Protein AF-0000000074706632 (afdb_homodimer)

Secondary structure (DSSP, 8-state):
----B-----------S------EEEEEEEE-TTTS-HHHHHHH-EEEEEETT-BHHHHHHHHHHHHHHHHHHHHHHH-SS---------S------EEEEEEEETTEEEEPPTT-BHHHHIIIIIITTSPEEEEEEEPP--/------B---------S------EEEEEEEE-TTTS-HHHHHHH-EEEEEETT-BHHHHHHHHHHHHHHHHHHHHHHHTTS---------S------EEEEEEEETTEEEEPPTT-BHHHHIIIIIHHHSPEEEEEEEPP--

Organism: Acropora cervicornis (NCBI:txid6130)

Nearest PDB structures (foldseek):
  3gs2-assembly1_A  TM=7.412E-01  e=1.596E-08  Homo sapiens
  3gs2-assembly1_A  TM=7.488E-01  e=9.657E-09  Homo sapiens
  4cye-assembly1_A  TM=5.120E-01  e=2.831E+00  Gallus gallus

Foldseek 3Di:
DQPADDELPPPDDDDPPPPPPQQKDKDWAFDDPVVDPPVRRVVPIHIYIYGQQAFQLSVQQVVLVVVVVVVVCVCCVVPPDCPPDPCPPPPDPPRDGDFDWDCQDVPDIDTDDRGHGNNVVCVRRPVVHDDDDDDDDDDDDD/DPPQDDELPPPDDCPPPPPPPQQKDKDWAFDDPVVDPPVRRVVPIDIHIYGQQAFQLSVQQVVLVVVVVVVVCVVCVVPPDPVDDDCPPPPPPPRDGDFDWDCQDVPDIDTDDRGHTNNVVCVRRPVVHDDDDDDDDDDDDD

Solvent-accessible surface area (backbone atoms only — not comparable to full-atom values): 16825 Å² total; per-residue (Å²): 130,86,70,69,44,76,66,55,76,75,73,76,89,75,81,81,67,88,73,63,79,75,57,65,38,44,32,38,41,28,52,35,68,91,82,41,54,72,67,58,31,66,71,59,46,42,39,38,37,32,49,25,77,39,31,44,43,56,51,34,52,50,51,36,52,52,52,52,52,53,53,49,48,56,48,42,70,71,40,72,72,78,66,75,63,88,65,89,73,76,70,66,76,77,72,65,52,53,42,47,28,36,59,72,45,94,96,37,73,41,78,56,64,46,80,45,32,42,47,56,50,41,56,69,40,51,55,69,71,48,60,47,68,37,28,34,41,76,51,76,81,127,132,84,76,82,64,61,64,56,77,75,74,76,89,74,84,80,65,89,71,64,76,74,58,66,38,44,32,38,40,29,52,35,68,91,81,41,54,72,68,58,30,65,72,59,44,42,68,38,44,35,49,28,78,42,31,44,44,56,53,34,51,51,51,35,52,54,54,54,51,53,54,48,48,58,50,42,70,72,41,72,72,77,71,67,82,88,73,86,76,77,72,66,76,78,72,66,51,52,41,46,29,35,59,72,44,93,95,37,74,42,78,56,64,48,82,45,32,43,47,57,50,40,56,70,40,51,54,70,72,49,61,48,68,36,29,34,41,78,48,74,81,127

Sequence (284 aa):
MYFWTDTLDSTGEATAETSEPLNEIELVFKPHPKDHDPETVAQQTRYIKTTANASVDHLAKYLAMRLALESQQEETGESNLALSRTNSSDQGVEVQQFTIYIASTPGQYTPLPGSMILDYVNEKYWKVNKPLEMYYALSKPSMYFWTDTLDSTGEATAETSEPLNEIELVFKPHPKDHDPETVAQQTRYIKTTANASVDHLAKYLAMRLALESQQEETGESNLALSRTNSSDQGVEVQQFTIYIASTPGQYTPLPGSMILDYVNEKYWKVNKPLEMYYALSKPS

InterPro domains:
  IPR032443 RAWUL domain [PF16207] (46-137)
  IPR043540 E3 ubiquitin-protein ligase RING1/RING2 [PTHR46076] (14-140)

pLDDT: mean 75.97, std 23.1, range [26.83, 98.06]

Structure (mmCIF, N/CA/C/O backbone):
data_AF-0000000074706632-model_v1
#
loop_
_entity.id
_entity.type
_entity.pdbx_description
1 polymer 'RING-type E3 ubiquitin transferase'
#
loop_
_atom_site.group_PDB
_atom_site.id
_atom_site.type_symbol
_atom_site.label_atom_id
_atom_site.label_alt_id
_atom_site.label_comp_id
_atom_site.label_asym_id
_atom_site.label_entity_id
_atom_site.label_seq_id
_atom_site.pdbx_PDB_ins_code
_atom_site.Cartn_x
_atom_site.Cartn_y
_atom_site.Cartn_z
_atom_site.occupancy
_atom_site.B_iso_or_equiv
_atom_site.auth_seq_id
_atom_site.auth_comp_id
_atom_site.auth_asym_id
_atom_site.auth_atom_id
_atom_site.pdbx_PDB_model_num
ATOM 1 N N . MET A 1 1 ? -11.75 2.908 16.297 1 33.16 1 MET A N 1
ATOM 2 C CA . MET A 1 1 ? -12.5 3.67 15.297 1 33.16 1 MET A CA 1
ATOM 3 C C . MET A 1 1 ? -11.664 4.828 14.766 1 33.16 1 MET A C 1
ATOM 5 O O . MET A 1 1 ? -11.211 5.68 15.531 1 33.16 1 MET A O 1
ATOM 9 N N . TYR A 1 2 ? -10.945 4.602 13.711 1 42.56 2 TYR A N 1
ATOM 10 C CA . TYR A 1 2 ? -10.086 5.656 13.18 1 42.56 2 TYR A CA 1
ATOM 11 C C . TYR A 1 2 ? -10.914 6.836 12.688 1 42.56 2 TYR A C 1
ATOM 13 O O . TYR A 1 2 ? -11.875 6.656 11.938 1 42.56 2 TYR A O 1
ATOM 21 N N . PHE A 1 3 ? -10.953 7.965 13.461 1 43.22 3 PHE A N 1
ATOM 22 C CA . PHE A 1 3 ? -11.672 9.172 13.07 1 43.22 3 PHE A CA 1
ATOM 23 C C . PHE A 1 3 ? -10.984 9.844 11.883 1 43.22 3 PHE A C 1
ATOM 25 O O . PHE A 1 3 ? -9.805 10.18 11.953 1 43.22 3 PHE A O 1
ATOM 32 N N . TRP A 1 4 ? -11.398 9.461 10.664 1 50.69 4 TRP A N 1
ATOM 33 C CA . TRP A 1 4 ? -10.992 10.18 9.469 1 50.69 4 TRP A CA 1
ATOM 34 C C . TRP A 1 4 ? -11.305 11.672 9.594 1 50.69 4 TRP A C 1
ATOM 36 O O . TRP A 1 4 ? -12.391 12.047 10.031 1 50.69 4 TRP A O 1
ATOM 46 N N . THR A 1 5 ? -10.352 12.477 9.812 1 52.88 5 THR A N 1
ATOM 47 C CA . THR A 1 5 ? -10.531 13.922 9.891 1 52.88 5 THR A CA 1
ATOM 48 C C . THR A 1 5 ? -11.094 14.469 8.578 1 52.88 5 THR A C 1
ATOM 50 O O . THR A 1 5 ? -11.039 13.797 7.547 1 52.88 5 THR A O 1
ATOM 53 N N . ASP A 1 6 ? -11.586 15.852 8.672 1 46.81 6 ASP A N 1
ATOM 54 C CA . ASP A 1 6 ? -12.32 16.656 7.707 1 46.81 6 ASP A CA 1
ATOM 55 C C . ASP A 1 6 ? -11.594 16.703 6.367 1 46.81 6 ASP A C 1
ATOM 57 O O . ASP A 1 6 ? -10.367 16.547 6.309 1 46.81 6 ASP A O 1
ATOM 61 N N . THR A 1 7 ? -12.359 16.5 5.336 1 52.41 7 THR A N 1
ATOM 62 C CA . THR A 1 7 ? -12.07 16.594 3.91 1 52.41 7 THR A CA 1
ATOM 63 C C . THR A 1 7 ? -11.367 17.906 3.592 1 52.41 7 THR A C 1
ATOM 65 O O . THR A 1 7 ? -11.781 18.969 4.055 1 52.41 7 THR A O 1
ATOM 68 N N . LEU A 1 8 ? -10.141 17.891 3.359 1 52.34 8 LEU A N 1
ATOM 69 C CA . LEU A 1 8 ? -9.422 19.047 2.818 1 52.34 8 LEU A CA 1
ATOM 70 C C . LEU A 1 8 ? -10 19.469 1.472 1 52.34 8 LEU A C 1
ATOM 72 O O . LEU A 1 8 ? -10 18.672 0.521 1 52.34 8 LEU A O 1
ATOM 76 N N . ASP A 1 9 ? -11.094 20.359 1.492 1 44 9 ASP A N 1
ATOM 77 C CA . ASP A 1 9 ? -11.688 20.891 0.273 1 44 9 ASP A CA 1
ATOM 78 C C . ASP A 1 9 ? -10.648 21.625 -0.569 1 44 9 ASP A C 1
ATOM 80 O O . ASP A 1 9 ? -9.977 22.547 -0.081 1 44 9 ASP A O 1
ATOM 84 N N . SER A 1 10 ? -10.117 21.016 -1.553 1 45.31 10 SER A N 1
ATOM 85 C CA . SER A 1 10 ? -9.383 21.766 -2.566 1 45.31 10 SER A CA 1
ATOM 86 C C . SER A 1 10 ? -10.266 22.812 -3.234 1 45.31 10 SER A C 1
ATOM 88 O O . SER A 1 10 ? -11.188 22.469 -3.975 1 45.31 10 SER A O 1
ATOM 90 N N . THR A 1 11 ? -10.555 24.031 -2.789 1 36.34 11 THR A N 1
ATOM 91 C CA . THR A 1 11 ? -11.305 25.109 -3.424 1 36.34 11 THR A CA 1
ATOM 92 C C . THR A 1 11 ? -10.836 25.328 -4.859 1 36.34 11 THR A C 1
ATOM 94 O O . THR A 1 11 ? -11.133 26.359 -5.461 1 36.34 11 THR A O 1
ATOM 97 N N . GLY A 1 12 ? -9.984 24.891 -5.633 1 36.31 12 GLY A N 1
ATOM 98 C CA . GLY A 1 12 ? -9.922 25.609 -6.898 1 36.31 12 GLY A CA 1
ATOM 99 C C . GLY A 1 12 ? -11.25 25.672 -7.617 1 36.31 12 GLY A C 1
ATOM 100 O O . GLY A 1 12 ? -12.195 24.969 -7.25 1 36.31 12 GLY A O 1
ATOM 101 N N . GLU A 1 13 ? -11.422 26.656 -8.859 1 36.34 13 GLU A N 1
ATOM 102 C CA . GLU A 1 13 ? -12.453 27.016 -9.836 1 36.34 13 GLU A CA 1
ATOM 103 C C . GLU A 1 13 ? -13.258 25.781 -10.258 1 36.34 13 GLU A C 1
ATOM 105 O O . GLU A 1 13 ? -12.688 24.734 -10.531 1 36.34 13 GLU A O 1
ATOM 110 N N . ALA A 1 14 ? -14.742 25.938 -10.273 1 34.09 14 ALA A N 1
ATOM 111 C CA . ALA A 1 14 ? -15.992 25.203 -10.477 1 34.09 14 ALA A CA 1
ATOM 112 C C . ALA A 1 14 ? -16.062 24.641 -11.891 1 34.09 14 ALA A C 1
ATOM 114 O O . ALA A 1 14 ? -17.141 24.281 -12.367 1 34.09 14 ALA A O 1
ATOM 115 N N . THR A 1 15 ? -15.203 24.781 -12.867 1 32.66 15 THR A N 1
ATOM 116 C CA . THR A 1 15 ? -15.773 24.484 -14.18 1 32.66 15 THR A CA 1
ATOM 117 C C . THR A 1 15 ? -16.562 23.172 -14.141 1 32.66 15 THR A C 1
ATOM 119 O O . THR A 1 15 ? -16.188 22.234 -13.453 1 32.66 15 THR A O 1
ATOM 122 N N . ALA A 1 16 ? -17.906 23.078 -14.781 1 35.06 16 ALA A N 1
ATOM 123 C CA . ALA A 1 16 ? -19.062 22.188 -14.93 1 35.06 16 ALA A CA 1
ATOM 124 C C . ALA A 1 16 ? -18.625 20.734 -15.086 1 35.06 16 ALA A C 1
ATOM 126 O O . ALA A 1 16 ? -19.453 19.844 -15.219 1 35.06 16 ALA A O 1
ATOM 127 N N . GLU A 1 17 ? -17.609 20.469 -16.016 1 37.97 17 GLU A N 1
ATOM 128 C CA . GLU A 1 17 ? -17.688 19.266 -16.844 1 37.97 17 GLU A CA 1
ATOM 129 C C . GLU A 1 17 ? -17.953 18.016 -15.992 1 37.97 17 GLU A C 1
ATOM 131 O O . GLU A 1 17 ? -17.719 18.031 -14.781 1 37.97 17 GLU A O 1
ATOM 136 N N . THR A 1 18 ? -18.438 16.797 -16.547 1 38.72 18 THR A N 1
ATOM 137 C CA . THR A 1 18 ? -18.875 15.453 -16.156 1 38.72 18 THR A CA 1
ATOM 138 C C . THR A 1 18 ? -18.016 14.898 -15.039 1 38.72 18 THR A C 1
ATOM 140 O O . THR A 1 18 ? -16.812 14.656 -15.227 1 38.72 18 THR A O 1
ATOM 143 N N . SER A 1 19 ? -18.188 15.234 -13.789 1 39.5 19 SER A N 1
ATOM 144 C CA . SER A 1 19 ? -17.469 15.172 -12.523 1 39.5 19 SER A CA 1
ATOM 145 C C . SER A 1 19 ? -16.844 13.797 -12.312 1 39.5 19 SER A C 1
ATOM 147 O O . SER A 1 19 ? -17.547 12.82 -12.039 1 39.5 19 SER A O 1
ATOM 149 N N . GLU A 1 20 ? -16.047 13.289 -13.195 1 45.38 20 GLU A N 1
ATOM 150 C CA . GLU A 1 20 ? -15.336 12.039 -12.953 1 45.38 20 GLU A CA 1
ATOM 151 C C . GLU A 1 20 ? -15.102 11.82 -11.461 1 45.38 20 GLU A C 1
ATOM 153 O O . GLU A 1 20 ? -14.906 12.773 -10.711 1 45.38 20 GLU A O 1
ATOM 158 N N . PRO A 1 21 ? -15.711 10.852 -10.75 1 50.12 21 PRO A N 1
ATOM 159 C CA . PRO A 1 21 ? -15.523 10.625 -9.32 1 50.12 21 PRO A CA 1
ATOM 160 C C . PRO A 1 21 ? -14.219 11.203 -8.797 1 50.12 21 PRO A C 1
ATOM 162 O O . PRO A 1 21 ? -13.164 11.031 -9.414 1 50.12 21 PRO A O 1
ATOM 165 N N . LEU A 1 22 ? -14.125 12.406 -8.273 1 57 22 LEU A N 1
ATOM 166 C CA . LEU A 1 22 ? -13.023 13.086 -7.605 1 57 22 LEU A CA 1
ATOM 167 C C . LEU A 1 22 ? -12.062 12.086 -6.984 1 57 22 LEU A C 1
ATOM 169 O O . LEU A 1 22 ? -12.438 11.328 -6.082 1 57 22 LEU A O 1
ATOM 173 N N . ASN A 1 23 ? -11.016 11.57 -7.812 1 79.19 23 ASN A N 1
ATOM 174 C CA . ASN A 1 23 ? -10 10.617 -7.359 1 79.19 23 ASN A CA 1
ATOM 175 C C . ASN A 1 23 ? -9.562 10.914 -5.93 1 79.19 23 ASN A C 1
ATOM 177 O O . ASN A 1 23 ? -8.914 11.938 -5.672 1 79.19 23 ASN A O 1
ATOM 181 N N . GLU A 1 24 ? -10.32 10.531 -4.941 1 84.56 24 GLU A N 1
ATOM 182 C CA . GLU A 1 24 ? -9.992 10.703 -3.529 1 84.56 24 GLU A CA 1
ATOM 183 C C . GLU A 1 24 ? -8.773 9.875 -3.137 1 84.56 24 GLU A C 1
ATOM 185 O O . GLU A 1 24 ? -8.508 8.836 -3.738 1 84.56 24 GLU A O 1
ATOM 190 N N . ILE A 1 25 ? -8.023 10.516 -2.275 1 86.69 25 ILE A N 1
ATOM 191 C CA . ILE A 1 25 ? -6.859 9.836 -1.727 1 86.69 25 ILE A CA 1
ATOM 192 C C . ILE A 1 25 ? -6.887 9.914 -0.202 1 86.69 25 ILE A C 1
ATOM 194 O O . ILE A 1 25 ? -7.27 10.938 0.367 1 86.69 25 ILE A O 1
ATOM 198 N N . GLU A 1 26 ? -6.621 8.758 0.449 1 89.88 26 GLU A N 1
ATOM 199 C CA . GLU A 1 26 ? -6.469 8.719 1.899 1 89.88 26 GLU A CA 1
ATOM 200 C C . GLU A 1 26 ? -4.996 8.805 2.301 1 89.88 26 GLU A C 1
ATOM 202 O O . GLU A 1 26 ? -4.137 8.195 1.659 1 89.88 26 GLU A O 1
ATOM 207 N N . LEU A 1 27 ? -4.777 9.633 3.369 1 92.69 27 LEU A N 1
ATOM 208 C CA . LEU A 1 27 ? -3.412 9.852 3.828 1 92.69 27 LEU A CA 1
ATOM 209 C C . LEU A 1 27 ? -3.299 9.617 5.332 1 92.69 27 LEU A C 1
ATOM 211 O O . LEU A 1 27 ? -4.234 9.906 6.078 1 92.69 27 LEU A O 1
ATOM 215 N N . VAL A 1 28 ? -2.217 9.023 5.719 1 94.62 28 VAL A N 1
ATOM 216 C CA . VAL A 1 28 ? -1.756 9.07 7.102 1 94.62 28 VAL A CA 1
ATOM 217 C C . VAL A 1 28 ? -0.586 10.039 7.227 1 94.62 28 VAL A C 1
ATOM 219 O O . VAL A 1 28 ? 0.444 9.875 6.57 1 94.62 28 VAL A O 1
ATOM 222 N N . PHE A 1 29 ? -0.781 11.023 7.949 1 95.5 29 PHE A N 1
ATOM 223 C CA . PHE A 1 29 ? 0.153 12.141 8.078 1 95.5 29 PHE A CA 1
ATOM 224 C C . PHE A 1 29 ? 0.839 12.117 9.438 1 95.5 29 PHE A C 1
ATOM 226 O O . PHE A 1 29 ? 0.191 12.305 10.469 1 95.5 29 PHE A O 1
ATOM 233 N N . LYS A 1 30 ? 2.238 11.953 9.477 1 96.44 30 LYS A N 1
ATOM 234 C CA . LYS A 1 30 ? 2.967 11.727 10.719 1 96.44 30 LYS A CA 1
ATOM 235 C C . LYS A 1 30 ? 4.082 12.758 10.898 1 96.44 30 LYS A C 1
ATOM 237 O O . LYS A 1 30 ? 4.664 13.219 9.914 1 96.44 30 LYS A O 1
ATOM 242 N N . PRO A 1 31 ? 4.348 13.109 12.227 1 96.31 31 PRO A N 1
ATOM 243 C CA . PRO A 1 31 ? 5.59 13.859 12.445 1 96.31 31 PRO A CA 1
ATOM 244 C C . PRO A 1 31 ? 6.832 13.078 12 1 96.31 31 PRO A C 1
ATOM 246 O O . PRO A 1 31 ? 6.836 11.852 12.039 1 96.31 31 PRO A O 1
ATOM 249 N N . HIS A 1 32 ? 7.844 13.789 11.625 1 96.56 32 HIS A N 1
ATOM 250 C CA . HIS A 1 32 ? 9.086 13.141 11.195 1 96.56 32 HIS A CA 1
ATOM 251 C C . HIS A 1 32 ? 9.711 12.344 12.336 1 96.56 32 HIS A C 1
ATOM 253 O O . HIS A 1 32 ? 9.953 12.883 13.422 1 96.56 32 HIS A O 1
ATOM 259 N N . PRO A 1 33 ? 10.102 11.172 12.023 1 93.75 33 PRO A N 1
ATOM 260 C CA . PRO A 1 33 ? 10.547 10.281 13.094 1 93.75 33 PRO A CA 1
ATOM 261 C C . PRO A 1 33 ? 11.898 10.688 13.672 1 93.75 33 PRO A C 1
ATOM 263 O O . PRO A 1 33 ? 12.211 10.352 14.82 1 93.75 33 PRO A O 1
ATOM 266 N N . LYS A 1 34 ? 12.719 11.266 12.969 1 92.19 34 LYS A N 1
ATOM 267 C CA . LYS A 1 34 ? 14.023 11.68 13.477 1 92.19 34 LYS A CA 1
ATOM 268 C C . LYS A 1 34 ? 13.891 12.805 14.492 1 92.19 34 LYS A C 1
ATOM 270 O O . LYS A 1 34 ? 14.758 12.977 15.359 1 92.19 34 LYS A O 1
ATOM 275 N N . ASP A 1 35 ? 12.859 13.531 14.414 1 92.25 35 ASP A N 1
ATOM 276 C CA . ASP A 1 35 ? 12.727 14.742 15.219 1 92.25 35 ASP A CA 1
ATOM 277 C C . ASP A 1 35 ? 11.797 14.508 16.406 1 92.25 35 ASP A C 1
ATOM 279 O O . ASP A 1 35 ? 11.703 15.352 17.312 1 92.25 35 ASP A O 1
ATOM 283 N N . HIS A 1 36 ? 11.062 13.438 16.406 1 93.44 36 HIS A N 1
ATOM 284 C CA . HIS A 1 36 ? 10.055 13.219 17.438 1 93.44 36 HIS A CA 1
ATOM 285 C C . HIS A 1 36 ? 10.141 11.805 18 1 93.44 36 HIS A C 1
ATOM 287 O O . HIS A 1 36 ? 10.492 10.867 17.281 1 93.44 36 HIS A O 1
ATOM 293 N N . ASP A 1 37 ? 9.82 11.719 19.281 1 94 37 ASP A N 1
ATOM 294 C CA . ASP A 1 37 ? 9.773 10.398 19.891 1 94 37 ASP A CA 1
ATOM 295 C C . ASP A 1 37 ? 8.523 9.641 19.469 1 94 37 ASP A C 1
ATOM 297 O O . ASP A 1 37 ? 7.523 10.242 19.078 1 94 37 ASP A O 1
ATOM 301 N N . PRO A 1 38 ? 8.523 8.312 19.625 1 93.81 38 PRO A N 1
ATOM 302 C CA . PRO A 1 38 ? 7.414 7.484 19.156 1 93.81 38 PRO A CA 1
ATOM 303 C C . PRO A 1 38 ? 6.078 7.859 19.797 1 93.81 38 PRO A C 1
ATOM 305 O O . PRO A 1 38 ? 5.031 7.762 19.156 1 93.81 38 PRO A O 1
ATOM 308 N N . GLU A 1 39 ? 6.145 8.227 21.016 1 93.38 39 GLU A N 1
ATOM 309 C CA . GLU A 1 39 ? 4.918 8.602 21.703 1 93.38 39 GLU A CA 1
ATOM 310 C C . GLU A 1 39 ? 4.305 9.867 21.094 1 93.38 39 GLU A C 1
ATOM 312 O O . GLU A 1 39 ? 3.092 9.93 20.875 1 93.38 39 GLU A O 1
ATOM 317 N N . THR A 1 40 ? 5.105 10.82 20.906 1 91.12 40 THR A N 1
ATOM 318 C CA . THR A 1 40 ? 4.676 12.062 20.281 1 91.12 40 THR A CA 1
ATOM 319 C C . THR A 1 40 ? 4.145 11.797 18.875 1 91.12 40 THR A C 1
ATOM 321 O O . THR A 1 40 ? 3.119 12.352 18.469 1 91.12 40 THR A O 1
ATOM 324 N N . VAL A 1 41 ? 4.809 10.953 18.125 1 94.12 41 VAL A N 1
ATOM 325 C CA . VAL A 1 41 ? 4.391 10.609 16.766 1 94.12 41 VAL A CA 1
ATOM 326 C C . VAL A 1 41 ? 2.984 10.016 16.797 1 94.12 41 VAL A C 1
ATOM 328 O O . VAL A 1 41 ? 2.113 10.43 16.031 1 94.12 41 VAL A O 1
ATOM 331 N N . ALA A 1 42 ? 2.775 9.102 17.656 1 92.56 42 ALA A N 1
ATOM 332 C CA . ALA A 1 42 ? 1.486 8.43 17.766 1 92.56 42 ALA A CA 1
ATOM 333 C C . ALA A 1 42 ? 0.374 9.422 18.109 1 92.56 42 ALA A C 1
ATOM 335 O O . ALA A 1 42 ? -0.732 9.328 17.578 1 92.56 42 ALA A O 1
ATOM 336 N N . GLN A 1 43 ? 0.617 10.383 18.938 1 89.69 43 GLN A N 1
ATOM 337 C CA . GLN A 1 43 ? -0.378 11.336 19.422 1 89.69 43 GLN A CA 1
ATOM 338 C C . GLN A 1 43 ? -0.705 12.375 18.359 1 89.69 43 GLN A C 1
ATOM 340 O O . GLN A 1 43 ? -1.824 12.891 18.297 1 89.69 43 GLN A O 1
ATOM 345 N N . GLN A 1 44 ? 0.264 12.617 17.531 1 90.88 44 GLN A N 1
ATOM 346 C CA . GLN A 1 44 ? 0.087 13.742 16.609 1 90.88 44 GLN A CA 1
ATOM 347 C C . GLN A 1 44 ? -0.187 13.25 15.195 1 90.88 44 GLN A C 1
ATOM 349 O O . GLN A 1 44 ? -0.255 14.047 14.258 1 90.88 44 GLN A O 1
ATOM 354 N N . THR A 1 45 ? -0.278 11.945 15.047 1 94.81 45 THR A N 1
ATOM 355 C CA . THR A 1 45 ? -0.619 11.359 13.75 1 94.81 45 THR A CA 1
ATOM 356 C C . THR A 1 45 ? -2.025 11.773 13.328 1 94.81 45 THR A C 1
ATOM 358 O O . THR A 1 45 ? -2.953 11.766 14.133 1 94.81 45 THR A O 1
ATOM 361 N N . ARG A 1 46 ? -2.164 12.164 12.039 1 92.25 46 ARG A N 1
ATOM 362 C CA . ARG A 1 46 ? -3.457 12.594 11.523 1 92.25 46 ARG A CA 1
ATOM 363 C C . ARG A 1 46 ? -3.873 11.758 10.32 1 92.25 46 ARG A C 1
ATOM 365 O O . ARG A 1 46 ? -3.037 11.406 9.477 1 92.25 46 ARG A O 1
ATOM 372 N N . TYR A 1 47 ? -5.152 11.422 10.242 1 92.38 47 TYR A N 1
ATOM 373 C CA . TYR A 1 47 ? -5.758 10.742 9.102 1 92.38 47 TYR A CA 1
ATOM 374 C C . TYR A 1 47 ? -6.566 11.711 8.258 1 92.38 47 TYR A C 1
ATOM 376 O O . TYR A 1 47 ? -7.488 12.359 8.75 1 92.38 47 TYR A O 1
ATOM 384 N N . ILE A 1 48 ? -6.152 11.836 7.031 1 90.44 48 ILE A N 1
ATOM 385 C CA . ILE A 1 48 ? -6.727 12.875 6.18 1 90.44 48 ILE A CA 1
ATOM 386 C C . ILE A 1 48 ? -7.281 12.242 4.902 1 90.44 48 ILE A C 1
ATOM 388 O O . ILE A 1 48 ? -6.625 11.406 4.281 1 90.44 48 ILE A O 1
ATOM 392 N N . LYS A 1 49 ? -8.539 12.555 4.598 1 90.75 49 LYS A N 1
ATOM 393 C CA . LYS A 1 49 ? -9.094 12.297 3.273 1 90.75 49 LYS A CA 1
ATOM 394 C C . LYS A 1 49 ? -9.094 13.562 2.42 1 90.75 49 LYS A C 1
ATOM 396 O O . LYS A 1 49 ? -9.547 14.625 2.867 1 90.75 49 LYS A O 1
ATOM 401 N N . THR A 1 50 ? -8.492 13.492 1.205 1 91 50 THR A N 1
ATOM 402 C CA . THR A 1 50 ? -8.383 14.664 0.339 1 91 50 THR A CA 1
ATOM 403 C C . THR A 1 50 ? -8.422 14.25 -1.131 1 91 50 THR A C 1
ATOM 405 O O . THR A 1 50 ? -8.703 13.094 -1.451 1 91 50 THR A O 1
ATOM 408 N N . THR A 1 51 ? -8.266 15.281 -2.012 1 89.44 51 THR A N 1
ATOM 409 C CA . THR A 1 51 ? -8.297 15.008 -3.443 1 89.44 51 THR A CA 1
ATOM 410 C C . THR A 1 51 ? -6.895 14.688 -3.963 1 89.44 51 THR A C 1
ATOM 412 O O . THR A 1 51 ? -5.906 15.219 -3.455 1 89.44 51 THR A O 1
ATOM 415 N N . ALA A 1 52 ? -6.875 13.844 -4.988 1 89.44 52 ALA A N 1
ATOM 416 C CA . ALA A 1 52 ? -5.609 13.43 -5.586 1 89.44 52 ALA A CA 1
ATOM 417 C C . ALA A 1 52 ? -4.918 14.602 -6.277 1 89.44 52 ALA A C 1
ATOM 419 O O . ALA A 1 52 ? -3.701 14.586 -6.465 1 89.44 52 ALA A O 1
ATOM 420 N N . ASN A 1 53 ? -5.648 15.562 -6.633 1 92.56 53 ASN A N 1
ATOM 421 C CA . ASN A 1 53 ? -5.082 16.703 -7.355 1 92.56 53 ASN A CA 1
ATOM 422 C C . ASN A 1 53 ? -4.562 17.766 -6.398 1 92.56 53 ASN A C 1
ATOM 424 O O . ASN A 1 53 ? -4.016 18.781 -6.832 1 92.56 53 ASN A O 1
ATOM 428 N N . ALA A 1 54 ? -4.715 17.578 -5.102 1 94.56 54 ALA A N 1
ATOM 429 C CA . ALA A 1 54 ? -4.16 18.516 -4.129 1 94.56 54 ALA A CA 1
ATOM 430 C C . ALA A 1 54 ? -2.635 18.531 -4.191 1 94.56 54 ALA A C 1
ATOM 432 O O . ALA A 1 54 ? -2 17.484 -4.367 1 94.56 54 ALA A O 1
ATOM 433 N N . SER A 1 55 ? -2.02 19.703 -3.973 1 96.06 55 SER A N 1
ATOM 434 C CA . SER A 1 55 ? -0.566 19.828 -3.988 1 96.06 55 SER A CA 1
ATOM 435 C C . SER A 1 55 ? 0.021 19.625 -2.596 1 96.06 55 SER A C 1
ATOM 437 O O . SER A 1 55 ? -0.694 19.719 -1.595 1 96.06 55 SER A O 1
ATOM 439 N N . VAL A 1 56 ? 1.315 19.406 -2.516 1 97.44 56 VAL A N 1
ATOM 440 C CA . VAL A 1 56 ? 2.078 19.281 -1.277 1 97.44 56 VAL A CA 1
ATOM 441 C C . VAL A 1 56 ? 1.993 20.594 -0.488 1 97.44 56 VAL A C 1
ATOM 443 O O . VAL A 1 56 ? 1.823 20.578 0.733 1 97.44 56 VAL A O 1
ATOM 446 N N . ASP A 1 57 ? 2.049 21.688 -1.169 1 97.19 57 ASP A N 1
ATOM 447 C CA . ASP A 1 57 ? 1.903 22.984 -0.521 1 97.19 57 ASP A 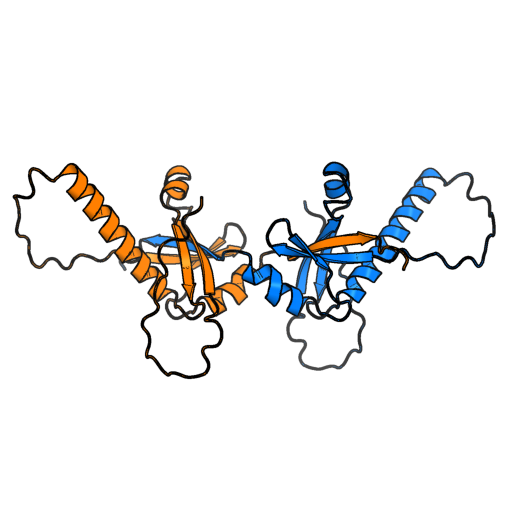CA 1
ATOM 448 C C . ASP A 1 57 ? 0.546 23.109 0.169 1 97.19 57 ASP A C 1
ATOM 450 O O . ASP A 1 57 ? 0.453 23.641 1.277 1 97.19 57 ASP A O 1
ATOM 454 N N . HIS A 1 58 ? -0.411 22.688 -0.552 1 96.06 58 HIS A N 1
ATOM 455 C CA . HIS A 1 58 ? -1.741 22.719 0.044 1 96.06 58 HIS A CA 1
ATOM 456 C C . HIS A 1 58 ? -1.789 21.906 1.334 1 96.06 58 HIS A C 1
ATOM 458 O O . HIS A 1 58 ? -2.381 22.344 2.326 1 96.06 58 HIS A O 1
ATOM 464 N N . LEU A 1 59 ? -1.207 20.797 1.395 1 96.19 59 LEU A N 1
ATOM 465 C CA . LEU A 1 59 ? -1.15 19.938 2.576 1 96.19 59 LEU A CA 1
ATOM 466 C C . LEU A 1 59 ? -0.393 20.625 3.707 1 96.19 59 LEU A C 1
ATOM 468 O O . LEU A 1 59 ? -0.814 20.578 4.863 1 96.19 59 LEU A O 1
ATOM 472 N N . ALA A 1 60 ? 0.67 21.203 3.404 1 95.44 60 ALA A N 1
ATOM 473 C CA . ALA A 1 60 ? 1.472 21.891 4.41 1 95.44 60 ALA A CA 1
ATOM 474 C C . ALA A 1 60 ? 0.684 23.031 5.047 1 95.44 60 ALA A C 1
ATOM 476 O O . ALA A 1 60 ? 0.712 23.203 6.27 1 95.44 60 ALA A O 1
ATOM 477 N N . LYS A 1 61 ? 0.069 23.766 4.223 1 94.06 61 LYS A N 1
ATOM 478 C CA . LYS A 1 61 ? -0.746 24.859 4.715 1 94.06 61 LYS A CA 1
ATOM 479 C C . LYS A 1 61 ? -1.871 24.359 5.613 1 94.06 61 LYS A C 1
ATOM 481 O O . LYS A 1 61 ? -2.137 24.938 6.672 1 94.06 61 LYS A O 1
ATOM 486 N N . TYR A 1 62 ? -2.57 23.391 5.145 1 93.44 62 TYR A N 1
ATOM 487 C CA . TYR A 1 62 ? -3.621 22.766 5.945 1 93.44 62 TYR A CA 1
ATOM 488 C C . TYR A 1 62 ? -3.094 22.359 7.316 1 93.44 62 TYR A C 1
ATOM 490 O O . TYR A 1 62 ? -3.732 22.625 8.336 1 93.44 62 TYR A O 1
ATOM 498 N N . LEU A 1 63 ? -1.966 21.703 7.309 1 92.69 63 LEU A N 1
ATOM 499 C CA . LEU A 1 63 ? -1.372 21.25 8.562 1 92.69 63 LEU A CA 1
ATOM 500 C C . LEU A 1 63 ? -1.093 22.422 9.484 1 92.69 63 LEU A C 1
ATOM 502 O O . LEU A 1 63 ? -1.395 22.359 10.68 1 92.69 63 LEU A O 1
ATOM 506 N N . ALA A 1 64 ? -0.556 23.453 8.984 1 91.5 64 ALA A N 1
ATOM 507 C CA . ALA A 1 64 ? -0.238 24.641 9.773 1 91.5 64 ALA A CA 1
ATOM 508 C C . ALA A 1 64 ? -1.492 25.219 10.422 1 91.5 64 ALA A C 1
ATOM 510 O O . ALA A 1 64 ? -1.481 25.562 11.602 1 91.5 64 ALA A O 1
ATOM 511 N N . MET A 1 65 ? -2.488 25.297 9.656 1 91.25 65 MET A N 1
ATOM 512 C CA . MET A 1 65 ? -3.746 25.859 10.141 1 91.25 65 MET A CA 1
ATOM 513 C C . MET A 1 65 ? -4.363 24.969 11.219 1 91.25 65 MET A C 1
ATOM 515 O O . MET A 1 65 ? -4.844 25.469 12.234 1 91.25 65 MET A O 1
ATOM 519 N N . ARG A 1 66 ? -4.43 23.656 10.977 1 87.75 66 ARG A N 1
ATOM 520 C CA . ARG A 1 66 ? -5.02 22.703 11.922 1 87.75 66 ARG A CA 1
ATOM 521 C C . ARG A 1 66 ? -4.285 22.734 13.258 1 87.75 66 ARG A C 1
ATOM 523 O O . ARG A 1 66 ? -4.91 22.75 14.312 1 87.75 66 ARG A O 1
ATOM 530 N N . LEU A 1 67 ? -3.016 22.766 13.195 1 86.81 67 LEU A N 1
ATOM 531 C CA . LEU A 1 67 ? -2.225 22.766 14.422 1 86.81 67 LEU A CA 1
ATOM 532 C C . LEU A 1 67 ? -2.377 24.078 15.172 1 86.81 67 LEU A C 1
ATOM 534 O O . LEU A 1 67 ? -2.404 24.094 16.406 1 86.81 67 LEU A O 1
ATOM 538 N N . ALA A 1 68 ? -2.434 25.125 14.438 1 86.94 68 ALA A N 1
ATOM 539 C CA . ALA A 1 68 ? -2.664 26.422 15.055 1 86.94 68 ALA A CA 1
ATOM 540 C C . ALA A 1 68 ? -4.008 26.469 15.773 1 86.94 68 ALA A C 1
ATOM 542 O O . ALA A 1 68 ? -4.109 26.969 16.891 1 86.94 68 ALA A O 1
ATOM 543 N N . LEU A 1 69 ? -5.066 25.969 15.203 1 85.94 69 LEU A N 1
ATOM 544 C CA . LEU A 1 69 ? -6.402 25.938 15.781 1 85.94 69 LEU A CA 1
ATOM 545 C C . LEU A 1 69 ? -6.441 25.047 17.016 1 85.94 69 LEU A C 1
ATOM 547 O O . LEU A 1 69 ? -7.062 25.391 18.016 1 85.94 69 LEU A O 1
ATOM 551 N N . GLU A 1 70 ? -5.828 23.938 16.906 1 84 70 GLU A N 1
ATOM 552 C CA . GLU A 1 70 ? -5.789 23 18.031 1 84 70 GLU A CA 1
ATOM 553 C C . GLU A 1 70 ? -5.074 23.609 19.234 1 84 70 GLU A C 1
ATOM 555 O O . GLU A 1 70 ? -5.445 23.359 20.375 1 84 70 GLU A O 1
ATOM 560 N N . SER A 1 71 ? -4.051 24.328 18.969 1 82.06 71 SER A N 1
ATOM 561 C CA . SER A 1 71 ? -3.307 24.984 20.031 1 82.06 71 SER A CA 1
ATOM 562 C C . SER A 1 71 ? -4.141 26.078 20.688 1 82.06 71 SER A C 1
ATOM 564 O O . SER A 1 71 ? -3.994 26.328 21.891 1 82.06 71 SER A O 1
ATOM 566 N N . GLN A 1 72 ? -4.906 26.734 20 1 80.69 72 GLN A N 1
ATOM 567 C CA . GLN A 1 72 ? -5.785 27.781 20.531 1 80.69 72 GLN A CA 1
ATOM 568 C C . GLN A 1 72 ? -6.891 27.172 21.391 1 80.69 72 GLN A C 1
ATOM 570 O O . GLN A 1 72 ? -7.254 27.719 22.422 1 80.69 72 GLN A O 1
ATOM 575 N N . GLN A 1 73 ? -7.418 26.109 20.969 1 79.5 73 GLN A N 1
ATOM 576 C CA . GLN A 1 73 ? -8.484 25.438 21.719 1 79.5 73 GLN A CA 1
ATOM 577 C C . GLN A 1 73 ? -7.977 24.891 23.047 1 79.5 73 GLN A C 1
ATOM 579 O O . GLN A 1 73 ? -8.688 24.906 24.047 1 79.5 73 GLN A O 1
ATOM 584 N N . GLU A 1 74 ? -6.848 24.422 22.984 1 71.19 74 GLU A N 1
ATOM 585 C CA . GLU A 1 74 ? -6.242 23.953 24.219 1 71.19 74 GLU A CA 1
ATOM 586 C C . GLU A 1 74 ? -6.016 25.094 25.203 1 71.19 74 GLU A C 1
ATOM 588 O O . GLU A 1 74 ? -6.172 24.938 26.406 1 71.19 74 GLU A O 1
ATOM 593 N N . GLU A 1 75 ? -5.656 26.188 24.688 1 64.12 75 GLU A N 1
ATOM 594 C CA . GLU A 1 75 ? -5.434 27.359 25.516 1 64.12 75 GLU A CA 1
ATOM 595 C C . GLU A 1 75 ? -6.754 27.922 26.031 1 64.12 75 GLU A C 1
ATOM 597 O O . GLU A 1 75 ? -6.832 28.391 27.172 1 64.12 75 GLU A O 1
ATOM 602 N N . THR A 1 76 ? -7.699 27.938 25.141 1 59.88 76 THR A N 1
ATOM 603 C CA . THR A 1 76 ? -8.984 28.484 25.562 1 59.88 76 THR A CA 1
ATOM 604 C C . THR A 1 76 ? -9.711 27.5 26.469 1 59.88 76 THR A C 1
ATOM 606 O O . THR A 1 76 ? -10.422 27.906 27.391 1 59.88 76 THR A O 1
ATOM 609 N N . GLY A 1 77 ? -9.68 26.188 26.125 1 53.5 77 GLY A N 1
ATOM 610 C CA . GLY A 1 77 ? -10.352 25.297 27.062 1 53.5 77 GLY A CA 1
ATOM 611 C C . GLY A 1 77 ? -9.867 25.453 28.484 1 53.5 77 GLY A C 1
ATOM 612 O O . GLY A 1 77 ? -10.625 25.234 29.438 1 53.5 77 GLY A O 1
ATOM 613 N N . GLU A 1 78 ? -8.578 25.484 28.797 1 49.31 78 GLU A N 1
ATOM 614 C CA . GLU A 1 78 ? -8.164 25.781 30.156 1 49.31 78 GLU A CA 1
ATOM 615 C C . GLU A 1 78 ? -8.438 27.25 30.516 1 49.31 78 GLU A C 1
ATOM 617 O O . GLU A 1 78 ? -8.734 27.562 31.672 1 49.31 78 GLU A O 1
ATOM 622 N N . SER A 1 79 ? -7.988 28.141 29.656 1 45.56 79 SER A N 1
ATOM 623 C CA . SER A 1 79 ? -8.039 29.547 30.016 1 45.56 79 SER A CA 1
ATOM 624 C C . SER A 1 79 ? -9.43 30.125 29.766 1 45.56 79 SER A C 1
ATOM 626 O O . SER A 1 79 ? -9.672 30.766 28.734 1 45.56 79 SER A O 1
ATOM 628 N N . ASN A 1 80 ? -10.57 29.578 29.922 1 43.81 80 ASN A N 1
ATOM 629 C CA . ASN A 1 80 ? -11.711 30.484 30.109 1 43.81 80 ASN A CA 1
ATOM 630 C C . ASN A 1 80 ? -11.375 31.625 31.047 1 43.81 80 ASN A C 1
ATOM 632 O O . ASN A 1 80 ? -12.203 32.531 31.266 1 43.81 80 ASN A O 1
ATOM 636 N N . LEU A 1 81 ? -10.531 31.438 32.094 1 40.25 81 LEU A N 1
ATOM 637 C CA . LEU A 1 81 ? -10.383 32.562 33 1 40.25 81 LEU A CA 1
ATOM 638 C C . LEU A 1 81 ? -9.641 33.719 32.344 1 40.25 81 LEU A C 1
ATOM 640 O O . LEU A 1 81 ? -10.07 34.875 32.406 1 40.25 81 LEU A O 1
ATOM 644 N N . ALA A 1 82 ? -8.219 33.875 32.375 1 38.25 82 ALA A N 1
ATOM 645 C CA . ALA A 1 82 ? -7.453 35.125 32.219 1 38.25 82 ALA A CA 1
ATOM 646 C C . ALA A 1 82 ? -7.332 35.5 30.75 1 38.25 82 ALA A C 1
ATOM 648 O O . ALA A 1 82 ? -6.398 35.094 30.062 1 38.25 82 ALA A O 1
ATOM 649 N N . LEU A 1 83 ? -8.25 35.281 29.844 1 37.84 83 LEU A N 1
ATOM 650 C CA . LEU A 1 83 ? -8.102 35.875 28.516 1 37.84 83 LEU A CA 1
ATOM 651 C C . LEU A 1 83 ? -7.691 37.312 28.578 1 37.84 83 LEU A C 1
ATOM 653 O O . LEU A 1 83 ? -7.938 38.094 27.656 1 37.84 83 LEU A O 1
ATOM 657 N N . SER A 1 84 ? -7.188 37.938 29.734 1 34.94 84 SER A N 1
ATOM 658 C CA . SER A 1 84 ? -6.762 39.312 29.5 1 34.94 84 SER A CA 1
ATOM 659 C C . SER A 1 84 ? -5.969 39.438 28.203 1 34.94 84 SER A C 1
ATOM 661 O O . SER A 1 84 ? -5.273 38.5 27.812 1 34.94 84 SER A O 1
ATOM 663 N N . ARG A 1 85 ? -6.203 40.594 27.422 1 36.47 85 ARG A N 1
ATOM 664 C CA . ARG A 1 85 ? -5.934 41.344 26.203 1 36.47 85 ARG A CA 1
ATOM 665 C C . ARG A 1 85 ? -4.438 41.531 26 1 36.47 85 ARG A C 1
ATOM 667 O O . ARG A 1 85 ? -4.016 42.438 25.281 1 36.47 85 ARG A O 1
ATOM 674 N N . THR A 1 86 ? -3.516 40.969 26.516 1 34.47 86 THR A N 1
ATOM 675 C CA . THR A 1 86 ? -2.377 41.656 25.922 1 34.47 86 THR A CA 1
ATOM 676 C C . THR A 1 86 ? -2.506 41.688 24.406 1 34.47 86 THR A C 1
ATOM 678 O O . THR A 1 86 ? -2.783 40.688 23.781 1 34.47 86 THR A O 1
ATOM 681 N N . ASN A 1 87 ? -2.967 42.875 23.672 1 34.53 87 ASN A N 1
ATOM 682 C CA . ASN A 1 87 ? -3.076 43.531 22.375 1 34.53 87 ASN A CA 1
ATOM 683 C C . ASN A 1 87 ? -1.919 43.188 21.453 1 34.53 87 ASN A C 1
ATOM 685 O O . ASN A 1 87 ? -1.614 43.906 20.516 1 34.53 87 ASN A O 1
ATOM 689 N N . SER A 1 88 ? -0.776 42.656 21.953 1 37.41 88 SER A N 1
ATOM 690 C CA . SER A 1 88 ? 0.229 42.75 20.906 1 37.41 88 SER A CA 1
ATOM 691 C C . SER A 1 88 ? -0.334 42.312 19.562 1 37.41 88 SER A C 1
ATOM 693 O O . SER A 1 88 ? -0.588 41.125 19.344 1 37.41 88 SER A O 1
ATOM 695 N N . SER A 1 89 ? -1.17 43.094 18.906 1 38.06 89 SER A N 1
ATOM 696 C CA . SER A 1 89 ? -1.846 43.25 17.609 1 38.06 89 SER A CA 1
ATOM 697 C C . SER A 1 89 ? -1.149 42.438 16.531 1 38.06 89 SER A C 1
ATOM 699 O O . SER A 1 89 ? -1.802 41.719 15.766 1 38.06 89 SER A O 1
ATOM 701 N N . ASP A 1 90 ? -0.178 43.156 15.773 1 38.81 90 ASP A N 1
ATOM 702 C CA . ASP A 1 90 ? 0.452 43.125 14.453 1 38.81 90 ASP A CA 1
ATOM 703 C C . ASP A 1 90 ? 1.325 41.875 14.273 1 38.81 90 ASP A C 1
ATOM 705 O O . ASP A 1 90 ? 2.139 41.812 13.352 1 38.81 90 ASP A O 1
ATOM 709 N N . GLN A 1 91 ? 1.915 41.438 15.336 1 40.62 91 GLN A N 1
ATOM 710 C CA . GLN A 1 91 ? 2.924 40.438 14.977 1 40.62 91 GLN A CA 1
ATOM 711 C C . GLN A 1 91 ? 2.305 39.281 14.188 1 40.62 91 GLN A C 1
ATOM 713 O O . GLN A 1 91 ? 1.253 38.75 14.57 1 40.62 91 GLN A O 1
ATOM 718 N N . GLY A 1 92 ? 2.357 39.344 12.961 1 42.44 92 GLY A N 1
ATOM 719 C CA . GLY A 1 92 ? 1.984 38.375 11.938 1 42.44 92 GLY A CA 1
ATOM 720 C C . GLY A 1 92 ? 1.951 36.969 12.445 1 42.44 92 GLY A C 1
ATOM 721 O O . GLY A 1 92 ? 2.82 36.531 13.227 1 42.44 92 GLY A O 1
ATOM 722 N N . VAL A 1 93 ? 0.89 36.5 13.047 1 49.19 93 VAL A N 1
ATOM 723 C CA . VAL A 1 93 ? 0.729 35.094 13.438 1 49.19 93 VAL A CA 1
ATOM 724 C C . VAL A 1 93 ? 1.744 34.25 12.695 1 49.19 93 VAL A C 1
ATOM 726 O O . VAL A 1 93 ? 1.72 34.156 11.461 1 49.19 93 VAL A O 1
ATOM 729 N N . GLU A 1 94 ? 2.953 34.312 13.109 1 56.66 94 GLU A N 1
ATOM 730 C CA . GLU A 1 94 ? 4.016 33.469 12.555 1 56.66 94 GLU A CA 1
ATOM 731 C C . GLU A 1 94 ? 3.488 32.094 12.156 1 56.66 94 GLU A C 1
ATOM 733 O O . GLU A 1 94 ? 3.074 31.312 13.016 1 56.66 94 GLU A O 1
ATOM 738 N N . VAL A 1 95 ? 2.764 31.922 11.047 1 64.5 95 VAL A N 1
ATOM 739 C CA . VAL A 1 95 ? 2.227 30.656 10.562 1 64.5 95 VAL A CA 1
ATOM 740 C C . VAL A 1 95 ? 3.357 29.656 10.398 1 64.5 95 VAL A C 1
ATOM 742 O O . VAL A 1 95 ? 4.32 29.906 9.664 1 64.5 95 VAL A O 1
ATOM 745 N N . GLN A 1 96 ? 3.543 28.734 11.383 1 84.88 96 GLN A N 1
ATOM 746 C CA . GLN A 1 96 ? 4.516 27.656 11.25 1 84.88 96 GLN A CA 1
ATOM 747 C C . GLN A 1 96 ? 4.488 27.062 9.844 1 84.88 96 GLN A C 1
ATOM 749 O O . GLN A 1 96 ? 3.422 26.906 9.25 1 84.88 96 GLN A O 1
ATOM 754 N N . GLN A 1 97 ? 5.73 27.047 9.289 1 92.5 97 GLN A N 1
ATOM 755 C CA . GLN A 1 97 ? 5.875 26.406 7.984 1 92.5 97 GLN A CA 1
ATOM 756 C C . GLN A 1 97 ? 6.391 24.969 8.125 1 92.5 97 GLN A C 1
ATOM 758 O O . GLN A 1 97 ? 7.316 24.719 8.891 1 92.5 97 GLN A O 1
ATOM 763 N N . PHE A 1 98 ? 5.809 24.109 7.355 1 95.38 98 PHE A N 1
ATOM 764 C CA . PHE A 1 98 ? 6.191 22.719 7.461 1 95.38 98 PHE A CA 1
ATOM 765 C C . PHE A 1 98 ? 6.758 22.203 6.137 1 95.38 98 PHE A C 1
ATOM 767 O O . PHE A 1 98 ? 6.273 22.578 5.066 1 95.38 98 PHE A O 1
ATOM 774 N N . THR A 1 99 ? 7.801 21.344 6.227 1 97.19 99 THR A N 1
ATOM 775 C CA . THR A 1 99 ? 8.281 20.547 5.102 1 97.19 99 THR A CA 1
ATOM 776 C C . THR A 1 99 ? 7.652 19.156 5.121 1 97.19 99 THR A C 1
ATOM 778 O O . THR A 1 99 ? 7.594 18.516 6.168 1 97.19 99 THR A O 1
ATOM 781 N N . ILE A 1 100 ? 7.145 18.75 4.004 1 97.81 100 ILE A N 1
ATOM 782 C CA . ILE A 1 100 ? 6.504 17.453 3.889 1 97.81 100 ILE A CA 1
ATOM 783 C C . ILE A 1 100 ? 7.473 16.453 3.268 1 97.81 100 ILE A C 1
ATOM 785 O O . ILE A 1 100 ? 8.148 16.766 2.283 1 97.81 100 ILE A O 1
ATOM 789 N N . TYR A 1 101 ? 7.562 15.289 3.902 1 97.75 101 TYR A N 1
ATOM 790 C CA . TYR A 1 101 ? 8.484 14.242 3.48 1 97.75 101 TYR A CA 1
ATOM 791 C C . TYR A 1 101 ? 7.73 12.969 3.111 1 97.75 101 TYR A C 1
ATOM 793 O O . TYR A 1 101 ? 6.602 12.758 3.564 1 97.75 101 TYR A O 1
ATOM 801 N N . ILE A 1 102 ? 8.297 12.164 2.295 1 96.44 102 ILE A N 1
ATOM 802 C CA . ILE A 1 102 ? 7.871 10.805 1.995 1 96.44 102 ILE A CA 1
ATOM 803 C C . ILE A 1 102 ? 9.039 9.836 2.189 1 96.44 102 ILE A C 1
ATOM 805 O O . ILE A 1 102 ? 10.203 10.219 2.018 1 96.44 102 ILE A O 1
ATOM 809 N N . ALA A 1 103 ? 8.727 8.656 2.561 1 94.12 103 ALA A N 1
ATOM 810 C CA . ALA A 1 103 ? 9.773 7.633 2.633 1 94.12 103 ALA A CA 1
ATOM 811 C C . ALA A 1 103 ? 10.078 7.062 1.252 1 94.12 103 ALA A C 1
ATOM 813 O O . ALA A 1 103 ? 9.352 6.195 0.756 1 94.12 103 ALA A O 1
ATOM 814 N N . SER A 1 104 ? 11.141 7.516 0.601 1 88 104 SER A N 1
ATOM 815 C CA . SER A 1 104 ? 11.523 6.992 -0.706 1 88 104 SER A CA 1
ATOM 816 C C . SER A 1 104 ? 12.008 5.551 -0.604 1 88 104 SER A C 1
ATOM 818 O O . SER A 1 104 ? 11.773 4.75 -1.512 1 88 104 SER A O 1
ATOM 820 N N . THR A 1 105 ? 12.789 5.199 0.361 1 85.38 105 THR A N 1
ATOM 821 C CA . THR A 1 105 ? 13.141 3.859 0.816 1 85.38 105 THR A CA 1
ATOM 822 C C . THR A 1 105 ? 12.984 3.742 2.33 1 85.38 105 THR A C 1
ATOM 824 O O . THR A 1 105 ? 12.852 4.75 3.023 1 85.38 105 THR A O 1
ATOM 827 N N . PRO A 1 106 ? 12.836 2.549 2.781 1 82.12 106 PRO A N 1
ATOM 828 C CA . PRO A 1 106 ? 12.695 2.43 4.234 1 82.12 106 PRO A CA 1
ATOM 829 C C . PRO A 1 106 ? 13.773 3.191 5 1 82.12 106 PRO A C 1
ATOM 831 O O . PRO A 1 106 ? 14.961 2.955 4.793 1 82.12 106 PRO A O 1
ATOM 834 N N . GLY A 1 107 ? 13.289 4.008 5.828 1 86.94 107 GLY A N 1
ATOM 835 C CA . GLY A 1 107 ? 14.203 4.754 6.68 1 86.94 107 GLY A CA 1
ATOM 836 C C . GLY A 1 107 ? 14.781 5.98 6.004 1 86.94 107 GLY A C 1
ATOM 837 O O . GLY A 1 107 ? 15.531 6.742 6.625 1 86.94 107 GLY A O 1
ATOM 838 N N . GLN A 1 108 ? 14.57 6.109 4.75 1 93.06 108 GLN A N 1
ATOM 839 C CA . GLN A 1 108 ? 15.055 7.273 4.016 1 93.06 108 GLN A CA 1
ATOM 840 C C . GLN A 1 108 ? 13.914 8.219 3.662 1 93.06 108 GLN A C 1
ATOM 842 O O . GLN A 1 108 ? 12.992 7.844 2.926 1 93.06 108 GLN A O 1
ATOM 847 N N . TYR A 1 109 ? 14.047 9.43 4.105 1 95.06 109 TYR A N 1
ATOM 848 C CA . TYR A 1 109 ? 12.984 10.414 3.93 1 95.06 109 TYR A CA 1
ATOM 849 C C . TYR A 1 109 ? 13.422 11.531 2.988 1 95.06 109 TYR A C 1
ATOM 851 O O . TYR A 1 109 ? 14.461 12.156 3.199 1 95.06 109 TYR A O 1
ATOM 859 N N . THR A 1 110 ? 12.594 11.766 1.949 1 96.56 110 THR A N 1
ATOM 860 C CA . THR A 1 110 ? 12.883 12.758 0.917 1 96.56 110 THR A CA 1
ATOM 861 C C . THR A 1 110 ? 11.891 13.914 0.99 1 96.56 110 THR A C 1
ATOM 863 O O . THR A 1 110 ? 10.672 13.703 1.011 1 96.56 110 THR A O 1
ATOM 866 N N . PRO A 1 111 ? 12.438 15.125 1.099 1 97.62 111 PRO A N 1
ATOM 867 C CA . PRO A 1 111 ? 11.523 16.266 1.023 1 97.62 111 PRO A CA 1
ATOM 868 C C . PRO A 1 111 ? 10.852 16.391 -0.343 1 97.62 111 PRO A C 1
ATOM 870 O O . PRO A 1 111 ? 11.484 16.156 -1.372 1 97.62 111 PRO A O 1
ATOM 873 N N . LEU A 1 112 ? 9.594 16.766 -0.323 1 98 112 LEU A N 1
ATOM 874 C CA . LEU A 1 112 ? 8.828 16.844 -1.562 1 98 112 LEU A CA 1
ATOM 875 C C . LEU A 1 112 ? 8.703 18.281 -2.045 1 98 112 LEU A C 1
ATOM 877 O O . LEU A 1 112 ? 8.531 19.188 -1.237 1 98 112 LEU A O 1
ATOM 881 N N . PRO A 1 113 ? 8.82 18.469 -3.379 1 97.56 113 PRO A N 1
ATOM 882 C CA . PRO A 1 113 ? 8.539 19.797 -3.916 1 97.56 113 PRO A CA 1
ATOM 883 C C . PRO A 1 113 ? 7.113 20.25 -3.637 1 97.56 113 PRO A C 1
ATOM 885 O O . PRO A 1 113 ? 6.176 19.469 -3.744 1 97.56 113 PRO A O 1
ATOM 888 N N . GLY A 1 114 ? 6.91 21.5 -3.326 1 97.5 114 GLY A N 1
ATOM 889 C CA . GLY A 1 114 ? 5.625 22.062 -2.932 1 97.5 114 GLY A CA 1
ATOM 890 C C . GLY A 1 114 ? 4.578 21.969 -4.023 1 97.5 114 GLY A C 1
ATOM 891 O O . GLY A 1 114 ? 3.385 21.844 -3.736 1 97.5 114 GLY A O 1
ATOM 892 N N . SER A 1 115 ? 4.938 22.031 -5.301 1 97.5 115 SER A N 1
ATOM 893 C CA . SER A 1 115 ? 4.008 22.062 -6.422 1 97.5 115 SER A CA 1
ATOM 894 C C . SER A 1 115 ? 3.582 20.656 -6.836 1 97.5 115 SER A C 1
ATOM 896 O O . SER A 1 115 ? 2.684 20.5 -7.664 1 97.5 115 SER A O 1
ATOM 898 N N . MET A 1 116 ? 4.211 19.672 -6.328 1 97 116 MET A N 1
ATOM 899 C CA . MET A 1 116 ? 3.877 18.297 -6.695 1 97 116 MET A CA 1
ATOM 900 C C . MET A 1 116 ? 2.482 17.922 -6.199 1 97 116 MET A C 1
ATOM 902 O O . MET A 1 116 ? 2.111 18.25 -5.074 1 97 116 MET A O 1
ATOM 906 N N . ILE A 1 117 ? 1.702 17.297 -7.016 1 95.31 117 ILE A N 1
ATOM 907 C CA . ILE A 1 117 ? 0.36 16.906 -6.613 1 95.31 117 ILE A CA 1
ATOM 908 C C . ILE A 1 117 ? 0.405 15.508 -5.984 1 95.31 117 ILE A C 1
ATOM 910 O O . ILE A 1 117 ? 1.316 14.727 -6.262 1 95.31 117 ILE A O 1
ATOM 914 N N . LEU A 1 118 ? -0.581 15.148 -5.199 1 93.88 118 LEU A N 1
ATOM 915 C CA . LEU A 1 118 ? -0.595 13.914 -4.426 1 93.88 118 LEU A CA 1
ATOM 916 C C . LEU A 1 118 ? -0.712 12.703 -5.34 1 93.88 118 LEU A C 1
ATOM 918 O O . LEU A 1 118 ? -0.168 11.641 -5.039 1 93.88 118 LEU A O 1
ATOM 922 N N . ASP A 1 119 ? -1.468 12.922 -6.398 1 89.25 119 ASP A N 1
ATOM 923 C CA . ASP A 1 119 ? -1.568 11.836 -7.367 1 89.25 119 ASP A CA 1
ATOM 924 C C . ASP A 1 119 ? -0.185 11.375 -7.82 1 89.25 119 ASP A C 1
ATOM 926 O O . ASP A 1 119 ? 0.09 10.172 -7.871 1 89.25 119 ASP A O 1
ATOM 930 N N . TYR A 1 120 ? 0.633 12.25 -8.164 1 91.38 120 TYR A N 1
ATOM 931 C CA . TYR A 1 120 ? 1.986 11.938 -8.609 1 91.38 120 TYR A CA 1
ATOM 932 C C . TYR A 1 120 ? 2.818 11.367 -7.469 1 91.38 120 TYR A C 1
ATOM 934 O O . TYR A 1 120 ? 3.598 10.438 -7.664 1 91.38 120 TYR A O 1
ATOM 942 N N . VAL A 1 121 ? 2.744 11.898 -6.254 1 93.56 121 VAL A N 1
ATOM 943 C CA . VAL A 1 121 ? 3.445 11.367 -5.094 1 93.56 121 VAL A CA 1
ATOM 944 C C . VAL A 1 121 ? 3.078 9.891 -4.902 1 93.56 121 VAL A C 1
ATOM 946 O O . VAL A 1 121 ? 3.953 9.055 -4.691 1 93.56 121 VAL A O 1
ATOM 949 N N . ASN A 1 122 ? 1.763 9.625 -4.91 1 89.44 122 ASN A N 1
ATOM 950 C CA . ASN A 1 122 ? 1.254 8.273 -4.75 1 89.44 122 ASN A CA 1
ATOM 951 C C . ASN A 1 122 ? 1.837 7.324 -5.797 1 89.44 122 ASN A C 1
ATOM 953 O O . ASN A 1 122 ? 2.314 6.238 -5.461 1 89.44 122 ASN A O 1
ATOM 957 N N . GLU A 1 123 ? 1.824 7.703 -6.969 1 83.38 123 GLU A N 1
ATOM 958 C CA . GLU A 1 123 ? 2.312 6.879 -8.07 1 83.38 123 GLU A CA 1
ATOM 959 C C . GLU A 1 123 ? 3.814 6.633 -7.949 1 83.38 123 GLU A C 1
ATOM 961 O O . GLU A 1 123 ? 4.277 5.5 -8.094 1 83.38 123 GLU A O 1
ATOM 966 N N . LYS A 1 124 ? 4.52 7.59 -7.754 1 86.81 124 LYS A N 1
ATOM 967 C CA . LYS A 1 124 ? 5.977 7.559 -7.805 1 86.81 124 LYS A CA 1
ATOM 968 C C . LYS A 1 124 ? 6.555 6.84 -6.59 1 86.81 124 LYS A C 1
ATOM 970 O O . LYS A 1 124 ? 7.527 6.094 -6.703 1 86.81 124 LYS A O 1
ATOM 975 N N . TYR A 1 125 ? 6.074 7.09 -5.43 1 87.38 125 TYR A N 1
ATOM 976 C CA . TYR A 1 125 ? 6.77 6.656 -4.223 1 87.38 125 TYR A CA 1
ATOM 977 C C . TYR A 1 125 ? 5.977 5.578 -3.496 1 87.38 125 TYR A C 1
ATOM 979 O O . TYR A 1 125 ? 6.555 4.707 -2.844 1 87.38 125 TYR A O 1
ATOM 987 N N . TRP A 1 126 ? 4.723 5.613 -3.35 1 86.25 126 TRP A N 1
ATOM 988 C CA . TRP A 1 126 ? 3.922 4.754 -2.482 1 86.25 126 TRP A CA 1
ATOM 989 C C . TRP A 1 126 ? 3.543 3.461 -3.195 1 86.25 126 TRP A C 1
ATOM 991 O O . TRP A 1 126 ? 3.756 2.369 -2.666 1 86.25 126 TRP A O 1
ATOM 1001 N N . LY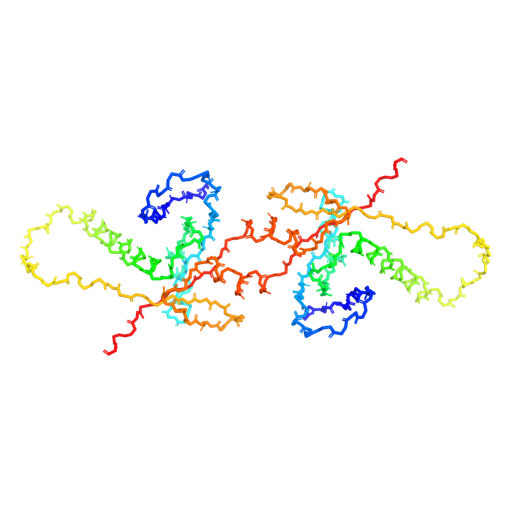S A 1 127 ? 2.896 3.541 -4.379 1 74.56 127 LYS A N 1
ATOM 1002 C CA . LYS A 1 127 ? 2.484 2.369 -5.145 1 74.56 127 LYS A CA 1
ATOM 1003 C C . LYS A 1 127 ? 3.684 1.494 -5.5 1 74.56 127 LYS A C 1
ATOM 1005 O O . LYS A 1 127 ? 3.604 0.266 -5.434 1 74.56 127 LYS A O 1
ATOM 1010 N N . VAL A 1 128 ? 4.891 2.043 -5.863 1 73.44 128 VAL A N 1
ATOM 1011 C CA . VAL A 1 128 ? 6.07 1.315 -6.312 1 73.44 128 VAL A CA 1
ATOM 1012 C C . VAL A 1 128 ? 6.754 0.648 -5.121 1 73.44 128 VAL A C 1
ATOM 1014 O O . VAL A 1 128 ? 7.395 -0.396 -5.266 1 73.44 128 VAL A O 1
ATOM 1017 N N . ASN A 1 129 ? 6.598 1.078 -3.975 1 72.88 129 ASN A N 1
ATOM 1018 C CA . ASN A 1 129 ? 7.344 0.572 -2.826 1 72.88 129 ASN A CA 1
ATOM 1019 C C . ASN A 1 129 ? 6.547 -0.482 -2.061 1 72.88 129 ASN A C 1
ATOM 1021 O O . ASN A 1 129 ? 7.102 -1.195 -1.223 1 72.88 129 ASN A O 1
ATOM 1025 N N . LYS A 1 130 ? 5.289 -0.769 -2.318 1 80.62 130 LYS A N 1
ATOM 1026 C CA . LYS A 1 130 ? 4.484 -1.76 -1.609 1 80.62 130 LYS A CA 1
ATOM 1027 C C . LYS A 1 130 ? 4.156 -2.949 -2.51 1 80.62 130 LYS A C 1
ATOM 1029 O O . LYS A 1 130 ? 3.848 -2.773 -3.689 1 80.62 130 LYS A O 1
ATOM 1034 N N . PRO A 1 131 ? 4.336 -4.188 -1.954 1 88.75 131 PRO A N 1
ATOM 1035 C CA . PRO A 1 131 ? 3.957 -5.348 -2.764 1 88.75 131 PRO A CA 1
ATOM 1036 C C . PRO A 1 131 ? 2.445 -5.527 -2.867 1 88.75 131 PRO A C 1
ATOM 1038 O O . PRO A 1 131 ? 1.721 -5.25 -1.906 1 88.75 131 PRO A O 1
ATOM 1041 N N . LEU A 1 132 ? 1.985 -5.891 -3.996 1 91.69 132 LEU A N 1
ATOM 1042 C CA . LEU A 1 132 ? 0.588 -6.242 -4.23 1 91.69 132 LEU A CA 1
ATOM 1043 C C . LEU A 1 132 ? 0.245 -7.574 -3.572 1 91.69 132 LEU A C 1
ATOM 1045 O O . LEU A 1 132 ? 0.871 -8.594 -3.865 1 91.69 132 LEU A O 1
ATOM 1049 N N . GLU A 1 133 ? -0.723 -7.594 -2.617 1 93.19 133 GLU A N 1
ATOM 1050 C CA . GLU A 1 133 ? -1.128 -8.82 -1.942 1 93.19 133 GLU A CA 1
ATOM 1051 C C . GLU A 1 133 ? -2.242 -9.531 -2.707 1 93.19 133 GLU A C 1
ATOM 1053 O O . GLU A 1 133 ? -3.281 -8.93 -2.996 1 93.19 133 GLU A O 1
ATOM 1058 N N . MET A 1 134 ? -2.055 -10.773 -3.057 1 96.31 134 MET A N 1
ATOM 1059 C CA . MET A 1 134 ? -3.027 -11.586 -3.781 1 96.31 134 MET A CA 1
ATOM 1060 C C . MET A 1 134 ? -3.201 -12.945 -3.117 1 96.31 134 MET A C 1
ATOM 1062 O O . MET A 1 134 ? -2.375 -13.359 -2.301 1 96.31 134 MET A O 1
ATOM 1066 N N . TYR A 1 135 ? -4.328 -13.656 -3.502 1 96.75 135 TYR A N 1
ATOM 1067 C CA . TYR A 1 135 ? -4.691 -14.938 -2.906 1 96.75 135 TYR A CA 1
ATOM 1068 C C . TYR A 1 135 ? -5.016 -15.969 -3.98 1 96.75 135 TYR A C 1
ATOM 1070 O O . TYR A 1 135 ? -5.344 -15.609 -5.113 1 96.75 135 TYR A O 1
ATOM 1078 N N . TYR A 1 136 ? -4.836 -17.219 -3.633 1 97.12 136 TYR A N 1
ATOM 1079 C CA . TYR A 1 136 ? -5.148 -18.266 -4.598 1 97.12 136 TYR A CA 1
ATOM 1080 C C . TYR A 1 136 ? -5.879 -19.422 -3.928 1 97.12 136 TYR A C 1
ATOM 1082 O O . TYR A 1 136 ? -5.699 -19.672 -2.732 1 97.12 136 TYR A O 1
ATOM 1090 N N . ALA A 1 137 ? -6.773 -20.109 -4.684 1 96.19 137 ALA A N 1
ATOM 1091 C CA . ALA A 1 137 ? -7.473 -21.328 -4.285 1 96.19 137 ALA A CA 1
ATOM 1092 C C . ALA A 1 137 ? -7.598 -22.297 -5.457 1 96.19 137 ALA A C 1
ATOM 1094 O O . ALA A 1 137 ? -7.609 -21.875 -6.617 1 96.19 137 ALA A O 1
ATOM 1095 N N . LEU A 1 138 ? -7.613 -23.594 -5.031 1 93.5 138 LEU A N 1
ATOM 1096 C CA . LEU A 1 138 ? -7.84 -24.594 -6.066 1 93.5 138 LEU A CA 1
ATOM 1097 C C . LEU A 1 138 ? -9.188 -24.375 -6.75 1 93.5 138 LEU A C 1
ATOM 1099 O O . LEU A 1 138 ? -10.188 -24.094 -6.086 1 93.5 138 LEU A O 1
ATOM 1103 N N . SER A 1 139 ? -9.07 -24.312 -8.109 1 90.81 139 SER A N 1
ATOM 1104 C CA . SER A 1 139 ? -10.32 -24.156 -8.844 1 90.81 139 SER A CA 1
ATOM 1105 C C . SER A 1 139 ? -11.211 -25.375 -8.68 1 90.81 139 SER A C 1
ATOM 1107 O O . SER A 1 139 ? -10.727 -26.516 -8.664 1 90.81 139 SER A O 1
ATOM 1109 N N . LYS A 1 140 ? -12.57 -25.094 -8.258 1 77.38 140 LYS A N 1
ATOM 1110 C CA . LYS A 1 140 ? -13.523 -26.203 -8.172 1 77.38 140 LYS A CA 1
ATOM 1111 C C . LYS A 1 140 ? -13.805 -26.797 -9.555 1 77.38 140 LYS A C 1
ATOM 1113 O O . LYS A 1 140 ? -13.984 -26.047 -10.523 1 77.38 140 LYS A O 1
ATOM 1118 N N . PRO A 1 141 ? -13.453 -28.109 -9.766 1 63.72 141 PRO A N 1
ATOM 1119 C CA . PRO A 1 141 ? -13.812 -28.719 -11.047 1 63.72 141 PRO A CA 1
ATOM 1120 C C . PRO A 1 141 ? -15.25 -28.422 -11.461 1 63.72 141 PRO A C 1
ATOM 1122 O O . PRO A 1 141 ? -16.156 -28.406 -10.617 1 63.72 141 PRO A O 1
ATOM 1125 N N . SER A 1 142 ? -15.555 -27.594 -12.461 1 48.47 142 SER A N 1
ATOM 1126 C CA . SER A 1 142 ? -16.922 -27.562 -12.953 1 48.47 142 SER A CA 1
ATOM 1127 C C . SER A 1 142 ? -17.453 -28.969 -13.203 1 48.47 142 SER A C 1
ATOM 1129 O O . SER A 1 142 ? -16.688 -29.875 -13.531 1 48.47 142 SER A O 1
ATOM 1131 N N . MET B 1 1 ? 17.281 -12.164 5.406 1 26.83 1 MET B N 1
ATOM 1132 C CA . MET B 1 1 ? 17.75 -11.859 4.059 1 26.83 1 MET B CA 1
ATOM 1133 C C . MET B 1 1 ? 16.734 -12.328 3.016 1 26.83 1 MET B C 1
ATOM 1135 O O . MET B 1 1 ? 16.516 -13.523 2.854 1 26.83 1 MET B O 1
ATOM 1139 N N . TYR B 1 2 ? 15.656 -11.602 2.775 1 36.31 2 TYR B N 1
ATOM 1140 C CA . TYR B 1 2 ? 14.508 -12 1.962 1 36.31 2 TYR B CA 1
ATOM 1141 C C . TYR B 1 2 ? 14.93 -12.25 0.518 1 36.31 2 TYR B C 1
ATOM 1143 O O . TYR B 1 2 ? 15.516 -11.375 -0.124 1 36.31 2 TYR B O 1
ATOM 1151 N N . PHE B 1 3 ? 15.289 -13.516 0.18 1 34.75 3 PHE B N 1
ATOM 115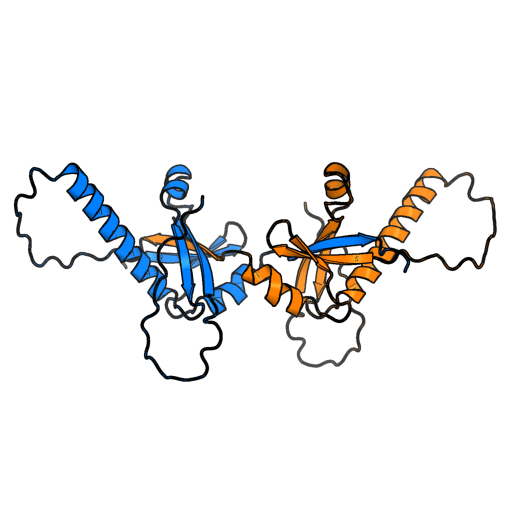2 C CA . PHE B 1 3 ? 15.648 -13.945 -1.168 1 34.75 3 PHE B CA 1
ATOM 1153 C C . PHE B 1 3 ? 14.539 -13.609 -2.156 1 34.75 3 PHE B C 1
ATOM 1155 O O . PHE B 1 3 ? 13.398 -14.055 -1.996 1 34.75 3 PHE B O 1
ATOM 1162 N N . T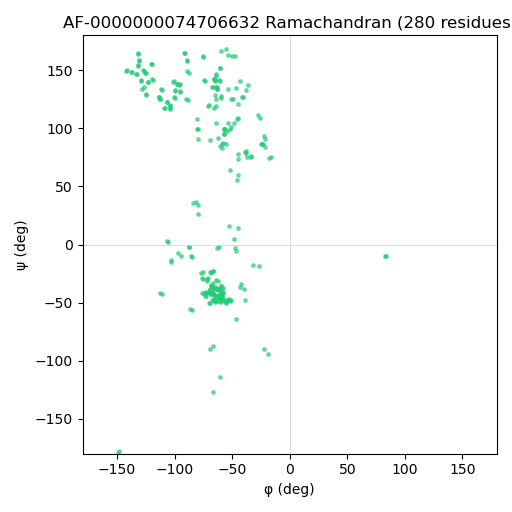RP B 1 4 ? 14.586 -12.406 -2.672 1 43.25 4 TRP B N 1
ATOM 1163 C CA . TRP B 1 4 ? 13.82 -11.984 -3.838 1 43.25 4 TRP B CA 1
ATOM 1164 C C . TRP B 1 4 ? 14.023 -12.945 -5.004 1 43.25 4 TRP B C 1
ATOM 1166 O O . TRP B 1 4 ? 15.148 -13.102 -5.492 1 43.25 4 TRP B O 1
ATOM 1176 N N . THR B 1 5 ? 13.617 -14.25 -4.945 1 41.41 5 THR B N 1
ATOM 1177 C CA . THR B 1 5 ? 13.938 -15.25 -5.957 1 41.41 5 THR B CA 1
ATOM 1178 C C . THR B 1 5 ? 13.367 -14.852 -7.316 1 41.41 5 THR B C 1
ATOM 1180 O O . THR B 1 5 ? 14.102 -14.742 -8.297 1 41.41 5 THR B O 1
ATOM 1183 N N . ASP B 1 6 ? 12.305 -15.727 -7.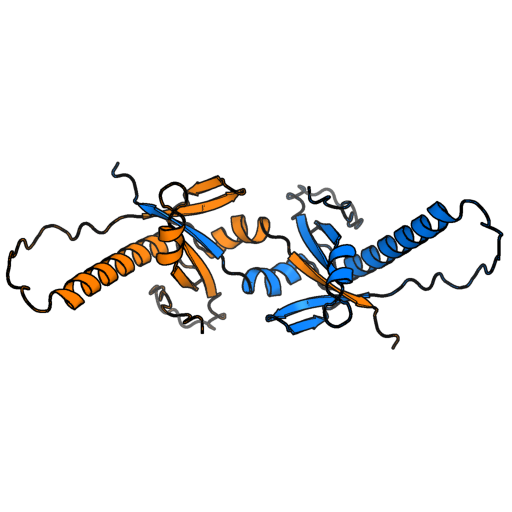836 1 42.16 6 ASP B N 1
ATOM 1184 C CA . ASP B 1 6 ? 12.023 -16.234 -9.18 1 42.16 6 ASP B CA 1
ATOM 1185 C C . ASP B 1 6 ? 11.312 -15.172 -10.023 1 42.16 6 ASP B C 1
ATOM 1187 O O . ASP B 1 6 ? 10.234 -14.695 -9.648 1 42.16 6 ASP B O 1
ATOM 1191 N N . THR B 1 7 ? 12.078 -14.414 -10.695 1 45.97 7 THR B N 1
ATOM 1192 C CA . THR B 1 7 ? 11.57 -13.516 -11.727 1 45.97 7 THR B CA 1
ATOM 1193 C C . THR B 1 7 ? 10.695 -14.281 -12.727 1 45.97 7 THR B C 1
ATOM 1195 O O . THR B 1 7 ? 11.102 -15.312 -13.25 1 45.97 7 THR B O 1
ATOM 1198 N N . LEU B 1 8 ? 9.469 -14.242 -12.617 1 50.03 8 LEU B N 1
ATOM 1199 C CA . LEU B 1 8 ? 8.547 -14.781 -13.617 1 50.03 8 LEU B CA 1
ATOM 1200 C C . LEU B 1 8 ? 8.727 -14.086 -14.953 1 50.03 8 LEU B C 1
ATOM 1202 O O . LEU B 1 8 ? 8.516 -12.875 -15.062 1 50.03 8 LEU B O 1
ATOM 1206 N N . ASP B 1 9 ? 9.75 -14.578 -15.797 1 41.44 9 ASP B N 1
ATOM 1207 C CA . ASP B 1 9 ? 9.984 -14.07 -17.141 1 41.44 9 ASP B CA 1
ATOM 1208 C C . ASP B 1 9 ? 8.711 -14.141 -17.984 1 41.44 9 ASP B C 1
ATOM 1210 O O . ASP B 1 9 ? 8.109 -15.211 -18.125 1 41.44 9 ASP B O 1
ATOM 1214 N N . SER B 1 10 ? 7.969 -13.117 -18.125 1 42.12 10 SER B N 1
ATOM 1215 C CA . SER B 1 10 ? 6.945 -13.031 -19.156 1 42.12 10 SER B CA 1
ATOM 1216 C C . SER B 1 10 ? 7.555 -13.203 -20.547 1 42.12 10 SER B C 1
ATOM 1218 O O . SER B 1 10 ? 8.414 -12.422 -20.953 1 42.12 10 SER B O 1
ATOM 1220 N N . THR B 1 11 ? 7.785 -14.344 -21.219 1 34.78 11 THR B N 1
ATOM 1221 C CA . THR B 1 11 ? 8.273 -14.609 -22.562 1 34.78 11 THR B CA 1
ATOM 1222 C C . THR B 1 11 ? 7.562 -13.727 -23.578 1 34.78 11 THR B C 1
ATOM 1224 O O . THR B 1 11 ? 7.613 -13.992 -24.781 1 34.78 11 THR B O 1
ATOM 1227 N N . GLY B 1 12 ? 6.621 -12.906 -23.578 1 35.47 12 GLY B N 1
ATOM 1228 C CA . GLY B 1 12 ? 6.199 -12.453 -24.906 1 35.47 12 GLY B CA 1
ATOM 1229 C C . GLY B 1 12 ? 7.34 -11.906 -25.734 1 35.47 12 GLY B C 1
ATOM 1230 O O . GLY B 1 12 ? 8.43 -11.648 -25.219 1 35.47 12 GLY B O 1
ATOM 1231 N N . GLU B 1 13 ? 7.188 -11.742 -27.297 1 35.03 13 GLU B N 1
ATOM 1232 C CA . GLU B 1 13 ? 7.941 -11.211 -28.438 1 35.03 13 GLU B CA 1
ATOM 1233 C C . GLU B 1 13 ? 8.719 -9.953 -28.047 1 35.03 13 GLU B C 1
ATOM 1235 O O . GLU B 1 13 ? 8.195 -9.094 -27.328 1 35.03 13 GLU B O 1
ATOM 1240 N N . ALA B 1 14 ? 10.133 -9.859 -28.562 1 33.97 14 ALA B N 1
ATOM 1241 C CA . ALA B 1 14 ? 11.359 -9.086 -28.469 1 33.97 14 ALA B CA 1
ATOM 1242 C C . ALA B 1 14 ? 11.156 -7.66 -28.969 1 33.97 14 ALA B C 1
ATOM 1244 O O . ALA B 1 14 ? 12.117 -6.961 -29.297 1 33.97 14 ALA B O 1
ATOM 1245 N N . THR B 1 15 ? 10.078 -7.109 -29.5 1 34.66 15 THR B N 1
ATOM 1246 C CA . THR B 1 15 ? 10.375 -5.879 -30.219 1 34.66 15 THR B CA 1
ATOM 1247 C C . THR B 1 15 ? 11.312 -4.988 -29.406 1 34.66 15 THR B C 1
ATOM 1249 O O . THR B 1 15 ? 11.109 -4.797 -28.219 1 34.66 15 THR B O 1
ATOM 1252 N N . ALA B 1 16 ? 12.633 -4.559 -29.891 1 34.28 16 ALA B N 1
ATOM 1253 C CA . ALA B 1 16 ? 13.836 -3.82 -29.516 1 34.28 16 ALA B CA 1
ATOM 1254 C C . ALA B 1 16 ? 13.484 -2.568 -28.719 1 34.28 16 ALA B C 1
ATOM 1256 O O . ALA B 1 16 ? 14.352 -1.748 -28.422 1 34.28 16 ALA B O 1
ATOM 1257 N N . GLU B 1 17 ? 12.375 -1.848 -29.062 1 37.06 17 GLU B N 1
ATOM 1258 C CA . GLU B 1 17 ? 12.336 -0.401 -28.875 1 37.06 17 GLU B CA 1
ATOM 1259 C C . GLU B 1 17 ? 12.836 -0.023 -27.484 1 37.06 17 GLU B C 1
ATOM 1261 O O . GLU B 1 17 ? 12.867 -0.86 -26.578 1 37.06 17 GLU B O 1
ATOM 1266 N N . THR B 1 18 ? 13.273 1.3 -27.125 1 38.5 18 THR B N 1
ATOM 1267 C CA . THR B 1 18 ? 13.828 2.037 -26 1 38.5 18 THR B CA 1
ATOM 1268 C C . THR B 1 18 ? 13.219 1.556 -24.688 1 38.5 18 THR B C 1
ATOM 1270 O O . THR B 1 18 ? 12.023 1.736 -24.453 1 38.5 18 THR B O 1
ATOM 1273 N N . SER B 1 19 ? 13.539 0.417 -24.094 1 39.38 19 SER B N 1
ATOM 1274 C CA . SER B 1 19 ? 13.039 -0.493 -23.078 1 39.38 19 SER B CA 1
ATOM 1275 C C . SER B 1 19 ? 12.547 0.27 -21.844 1 39.38 19 SER B C 1
ATOM 1277 O O . SER B 1 19 ? 13.344 0.822 -21.094 1 39.38 19 SER B O 1
ATOM 1279 N N . GLU B 1 20 ? 11.609 1.13 -21.922 1 45.16 20 GLU B N 1
ATOM 1280 C CA . GLU B 1 20 ? 11.023 1.748 -20.734 1 45.16 20 GLU B CA 1
ATOM 1281 C C . GLU B 1 20 ? 11.164 0.843 -19.516 1 45.16 20 GLU B C 1
ATOM 1283 O O . GLU B 1 20 ? 11.086 -0.382 -19.641 1 45.16 20 GLU B O 1
ATOM 1288 N N . PRO B 1 21 ? 12 1.117 -18.516 1 50.16 21 PRO B N 1
ATOM 12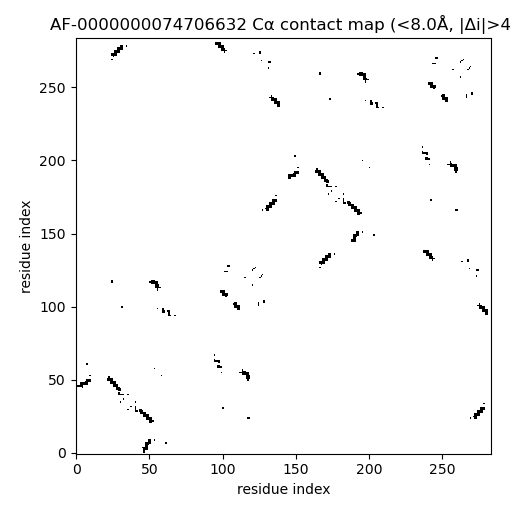89 C CA . PRO B 1 21 ? 12.164 0.262 -17.344 1 50.16 21 PRO B CA 1
ATOM 1290 C C . PRO B 1 21 ? 10.969 -0.653 -17.109 1 50.16 21 PRO B C 1
ATOM 1292 O O . PRO B 1 21 ? 9.82 -0.2 -17.156 1 50.16 21 PRO B O 1
ATOM 1295 N N . LEU B 1 22 ? 10.867 -1.845 -17.609 1 56.78 22 LEU B N 1
ATOM 1296 C CA . LEU B 1 22 ? 9.883 -2.895 -17.375 1 56.78 22 LEU B CA 1
ATOM 1297 C C . LEU B 1 22 ? 9.227 -2.717 -16.016 1 56.78 22 LEU B C 1
ATOM 1299 O O . LEU B 1 22 ? 9.891 -2.809 -14.977 1 56.78 22 LEU B O 1
ATOM 1303 N N . ASN B 1 23 ? 8.094 -1.851 -15.938 1 79.19 23 ASN B N 1
ATOM 1304 C CA . ASN B 1 23 ? 7.34 -1.589 -14.711 1 79.19 23 ASN B CA 1
ATOM 1305 C C . ASN B 1 23 ? 7.211 -2.844 -13.852 1 79.19 23 ASN B C 1
ATOM 1307 O O . ASN B 1 23 ? 6.562 -3.811 -14.258 1 79.19 23 ASN B O 1
ATOM 1311 N N . GLU B 1 24 ? 8.219 -3.174 -13.117 1 84.44 24 GLU B N 1
ATOM 1312 C CA . GLU B 1 24 ? 8.211 -4.32 -12.211 1 84.44 24 GLU B CA 1
ATOM 1313 C C . GLU B 1 24 ? 7.207 -4.125 -11.078 1 84.44 24 GLU B C 1
ATOM 1315 O O . GLU B 1 24 ? 6.91 -2.994 -10.695 1 84.44 24 GLU B O 1
ATOM 1320 N N . ILE B 1 25 ? 6.598 -5.254 -10.773 1 86.56 25 ILE B N 1
ATOM 1321 C CA . ILE B 1 25 ? 5.668 -5.27 -9.648 1 86.56 25 ILE B CA 1
ATOM 1322 C C . ILE B 1 25 ? 6.055 -6.379 -8.672 1 86.56 25 ILE B C 1
ATOM 1324 O O . ILE B 1 25 ? 6.469 -7.465 -9.086 1 86.56 25 ILE B O 1
ATOM 1328 N N . GLU B 1 26 ? 6.039 -6.035 -7.379 1 89.94 26 GLU B N 1
ATOM 1329 C CA . GLU B 1 26 ? 6.238 -7.027 -6.328 1 89.94 26 GLU B CA 1
ATOM 1330 C C . GLU B 1 26 ? 4.906 -7.52 -5.773 1 89.94 26 GLU B C 1
ATOM 1332 O O . GLU B 1 26 ? 3.977 -6.734 -5.586 1 89.94 26 GLU B O 1
ATOM 1337 N N . LEU B 1 27 ? 4.863 -8.883 -5.578 1 92.88 27 LEU B N 1
ATOM 1338 C CA . LEU B 1 27 ? 3.631 -9.5 -5.098 1 92.88 27 LEU B CA 1
ATOM 1339 C C . LEU B 1 27 ? 3.904 -10.391 -3.893 1 92.88 27 LEU B C 1
ATOM 1341 O O . LEU B 1 27 ? 4.969 -11.008 -3.795 1 92.88 27 LEU B O 1
ATOM 1345 N N . VAL B 1 28 ? 3.008 -10.367 -2.973 1 94.75 28 VAL B N 1
ATOM 1346 C CA . VAL B 1 28 ? 2.885 -11.406 -1.963 1 94.75 28 VAL B CA 1
ATOM 1347 C C . VAL B 1 28 ? 1.697 -12.312 -2.293 1 94.75 28 VAL B C 1
ATOM 1349 O O . VAL B 1 28 ? 0.562 -11.844 -2.393 1 94.75 28 VAL B O 1
ATOM 1352 N N . PHE B 1 29 ? 1.975 -13.508 -2.525 1 95.69 29 PHE B N 1
ATOM 1353 C CA . PHE B 1 29 ? 1.006 -14.484 -3.01 1 95.69 29 PHE B CA 1
ATOM 1354 C C . PHE B 1 29 ? 0.665 -15.492 -1.92 1 95.69 29 PHE B C 1
ATOM 1356 O O . PHE B 1 29 ? 1.519 -16.281 -1.507 1 95.69 29 PHE B O 1
ATOM 1363 N N . LYS B 1 30 ? -0.665 -15.539 -1.462 1 96.56 30 LYS B N 1
ATOM 1364 C CA . LYS B 1 30 ? -1.057 -16.328 -0.297 1 96.56 30 LYS B CA 1
ATOM 1365 C C . LYS B 1 30 ? -2.182 -17.297 -0.645 1 96.56 30 LYS B C 1
ATOM 1367 O O . LYS B 1 30 ? -3.016 -17.016 -1.504 1 96.56 30 LYS B O 1
ATOM 1372 N N . PRO B 1 31 ? -2.17 -18.5 0.068 1 96.44 31 PRO B N 1
ATOM 1373 C CA . PRO B 1 31 ? -3.385 -19.312 -0.023 1 96.44 31 PRO B CA 1
ATOM 1374 C C . PRO B 1 31 ? -4.621 -18.594 0.502 1 96.44 31 PRO B C 1
ATOM 1376 O O . PRO B 1 31 ? -4.512 -17.734 1.387 1 96.44 31 PRO B O 1
ATOM 1379 N N . HIS B 1 32 ? -5.75 -18.938 -0.015 1 96.62 32 HIS B N 1
ATOM 1380 C CA . HIS B 1 32 ? -6.992 -18.312 0.428 1 96.62 32 HIS B CA 1
ATOM 1381 C C . HIS B 1 32 ? -7.262 -18.609 1.899 1 96.62 32 HIS B C 1
ATOM 1383 O O . HIS B 1 32 ? -7.273 -19.781 2.312 1 96.62 32 HIS B O 1
ATOM 1389 N N . PRO B 1 33 ? -7.605 -17.594 2.602 1 93.75 33 PRO B N 1
ATOM 1390 C CA . PRO B 1 33 ? -7.711 -17.766 4.055 1 93.75 33 PRO B CA 1
ATOM 1391 C C . PRO B 1 33 ? -8.914 -18.609 4.465 1 93.75 33 PRO B C 1
ATOM 1393 O O . PRO B 1 33 ? -8.914 -19.203 5.543 1 93.75 33 PRO B O 1
ATOM 1396 N N . LYS B 1 34 ? -9.922 -18.625 3.777 1 92.19 34 LYS B N 1
ATOM 1397 C CA . LYS B 1 34 ? -11.102 -19.422 4.129 1 92.19 34 LYS B CA 1
ATOM 1398 C C . LYS B 1 34 ? -10.828 -20.906 3.994 1 92.19 34 LYS B C 1
ATOM 1400 O O . LYS B 1 34 ? -11.469 -21.734 4.66 1 92.19 34 LYS B O 1
ATOM 1405 N N . ASP B 1 35 ? -9.898 -21.25 3.203 1 92.25 35 ASP B N 1
ATOM 1406 C CA . ASP B 1 35 ? -9.672 -22.656 2.869 1 92.25 35 ASP B CA 1
ATOM 1407 C C . ASP B 1 35 ? -8.477 -23.219 3.627 1 92.25 35 ASP B C 1
ATOM 1409 O O . ASP B 1 35 ? -8.234 -24.438 3.615 1 92.25 35 ASP B O 1
ATOM 1413 N N . HIS B 1 36 ? -7.68 -22.375 4.191 1 93.5 36 HIS B N 1
ATOM 1414 C CA . HIS B 1 36 ? -6.438 -22.828 4.812 1 93.5 36 HIS B CA 1
ATOM 1415 C C . HIS B 1 36 ? -6.27 -22.219 6.207 1 93.5 36 HIS B C 1
ATOM 1417 O O . HIS B 1 36 ? -6.691 -21.094 6.453 1 93.5 36 HIS B O 1
ATOM 1423 N N . ASP B 1 37 ? -5.656 -23 7.062 1 94.12 37 ASP B N 1
ATOM 1424 C CA . ASP B 1 37 ? -5.355 -22.484 8.398 1 94.12 37 ASP B CA 1
ATOM 1425 C C . ASP B 1 37 ? -4.18 -21.516 8.352 1 94.12 37 ASP B C 1
ATOM 1427 O O . ASP B 1 37 ? -3.357 -21.562 7.434 1 94.12 37 ASP B O 1
ATOM 1431 N N . PRO B 1 38 ? -4.023 -20.703 9.383 1 93.94 38 PRO B N 1
ATOM 1432 C CA . PRO B 1 38 ? -2.992 -19.672 9.391 1 93.94 38 PRO B CA 1
ATOM 1433 C C . PRO B 1 38 ? -1.581 -20.234 9.258 1 93.94 38 PRO B C 1
ATOM 1435 O O . PRO B 1 38 ? -0.711 -19.609 8.656 1 93.94 38 PRO B O 1
ATOM 1438 N N . GLU B 1 39 ? -1.381 -21.344 9.844 1 93.62 39 GLU B N 1
ATOM 1439 C CA . GLU B 1 39 ? -0.058 -21.953 9.766 1 93.62 39 GLU B CA 1
ATOM 1440 C C . GLU B 1 39 ? 0.283 -22.359 8.336 1 93.62 39 GLU B C 1
ATOM 1442 O O . GLU B 1 39 ? 1.399 -22.125 7.871 1 93.62 39 GLU B O 1
ATOM 1447 N N . THR B 1 40 ? -0.617 -23 7.73 1 91.25 40 THR B N 1
ATOM 1448 C CA . THR B 1 40 ? -0.454 -23.391 6.336 1 91.25 40 THR B CA 1
ATOM 1449 C C . THR B 1 40 ? -0.256 -22.156 5.449 1 91.25 40 THR B C 1
ATOM 1451 O O . THR B 1 40 ? 0.594 -22.172 4.555 1 91.25 40 THR B O 1
ATOM 1454 N N . VAL B 1 41 ? -0.999 -21.109 5.68 1 94.19 41 VAL B N 1
ATOM 1455 C CA . VAL B 1 41 ? -0.888 -19.875 4.906 1 94.19 41 VAL B CA 1
ATOM 1456 C C . VAL B 1 41 ? 0.529 -19.328 5.023 1 94.19 41 VAL B C 1
ATOM 1458 O O . VAL B 1 41 ? 1.153 -18.984 4.016 1 94.19 41 VAL B O 1
ATOM 1461 N N . ALA B 1 42 ? 1.018 -19.266 6.199 1 92.81 42 ALA B N 1
ATOM 1462 C CA . ALA B 1 42 ? 2.35 -18.719 6.449 1 92.81 42 ALA B CA 1
ATOM 1463 C C . ALA B 1 42 ? 3.42 -19.531 5.73 1 92.81 42 ALA B C 1
ATOM 1465 O O . ALA B 1 42 ? 4.371 -18.984 5.18 1 92.81 42 ALA B O 1
ATOM 1466 N N . GLN B 1 43 ? 3.291 -20.828 5.676 1 90.31 43 GLN B N 1
ATOM 1467 C CA . GLN B 1 43 ? 4.285 -21.734 5.109 1 90.31 43 GLN B CA 1
ATOM 1468 C C . GLN B 1 43 ? 4.262 -21.688 3.582 1 90.31 43 GLN B C 1
ATOM 1470 O O . GLN B 1 43 ? 5.289 -21.891 2.934 1 90.31 43 GLN B O 1
ATOM 1475 N N . GLN B 1 44 ? 3.104 -21.406 3.072 1 91.19 44 GLN B N 1
ATOM 1476 C CA . GLN B 1 44 ? 2.963 -21.531 1.626 1 91.19 44 GLN B CA 1
ATOM 1477 C C . GLN B 1 44 ? 2.934 -20.172 0.946 1 91.19 44 GLN B C 1
ATOM 1479 O O . GLN B 1 44 ? 2.717 -20.078 -0.264 1 91.19 44 GLN B O 1
ATOM 1484 N N . THR B 1 45 ? 3.088 -19.141 1.732 1 95.25 45 THR B N 1
ATOM 1485 C CA . THR B 1 45 ? 3.16 -17.781 1.19 1 95.25 45 THR B CA 1
ATOM 1486 C C . THR B 1 45 ? 4.387 -17.625 0.296 1 95.25 45 THR B C 1
ATOM 1488 O O . THR B 1 45 ? 5.477 -18.078 0.643 1 95.25 45 THR B O 1
ATOM 1491 N N . ARG B 1 46 ? 4.18 -16.984 -0.879 1 92.75 46 ARG B N 1
ATOM 1492 C CA . ARG B 1 46 ? 5.27 -16.797 -1.826 1 92.75 46 ARG B CA 1
ATOM 1493 C C . ARG B 1 46 ? 5.457 -15.32 -2.152 1 92.75 46 ARG B C 1
ATOM 1495 O O . ARG B 1 46 ? 4.477 -14.578 -2.291 1 92.75 46 ARG B O 1
ATOM 1502 N N . TYR B 1 47 ? 6.703 -14.898 -2.26 1 92.5 47 TYR B N 1
ATOM 1503 C CA . TYR B 1 47 ? 7.074 -13.555 -2.697 1 92.5 47 TYR B CA 1
ATOM 1504 C C . TYR B 1 47 ? 7.574 -13.57 -4.137 1 92.5 47 TYR B C 1
ATOM 1506 O O . TYR B 1 47 ? 8.531 -14.273 -4.465 1 92.5 47 TYR B O 1
ATOM 1514 N N . ILE B 1 48 ? 6.867 -12.828 -4.945 1 90.75 48 ILE B N 1
ATOM 1515 C CA . ILE B 1 48 ? 7.129 -12.906 -6.379 1 90.75 48 ILE B CA 1
ATOM 1516 C C . ILE B 1 48 ? 7.422 -11.516 -6.93 1 90.75 48 ILE B C 1
ATOM 1518 O O . ILE B 1 48 ? 6.719 -10.555 -6.602 1 90.75 48 ILE B O 1
ATOM 1522 N N . LYS B 1 49 ? 8.531 -11.406 -7.664 1 90.81 49 LYS B N 1
ATOM 1523 C CA . LYS B 1 49 ? 8.766 -10.242 -8.516 1 90.81 49 LYS B CA 1
ATOM 1524 C C . LYS B 1 49 ? 8.453 -10.555 -9.977 1 90.81 49 LYS B C 1
ATOM 1526 O O . LYS B 1 49 ? 8.914 -11.562 -10.508 1 90.81 49 LYS B O 1
ATOM 1531 N N . THR B 1 50 ? 7.59 -9.719 -10.609 1 90.94 50 THR B N 1
ATOM 1532 C CA . THR B 1 50 ? 7.18 -9.961 -11.984 1 90.94 50 THR B CA 1
ATOM 1533 C C . THR B 1 50 ? 6.895 -8.648 -12.711 1 90.94 50 THR B C 1
ATOM 1535 O O . THR B 1 50 ? 7.145 -7.57 -12.172 1 90.94 50 THR B O 1
ATOM 1538 N N . THR B 1 51 ? 6.496 -8.797 -14.008 1 89.56 51 THR B N 1
ATOM 1539 C CA . THR B 1 51 ? 6.211 -7.602 -14.797 1 89.56 51 THR B CA 1
ATOM 1540 C C . THR B 1 51 ? 4.762 -7.164 -14.609 1 89.56 51 THR B C 1
ATOM 1542 O O . THR B 1 51 ? 3.875 -7.996 -14.414 1 89.56 51 THR B O 1
ATOM 1545 N N . ALA B 1 52 ? 4.582 -5.855 -14.688 1 89.5 52 ALA B N 1
ATOM 1546 C CA . ALA B 1 52 ? 3.256 -5.277 -14.5 1 89.5 52 ALA B CA 1
ATOM 1547 C C . ALA B 1 52 ? 2.316 -5.695 -15.633 1 89.5 52 ALA B C 1
ATOM 1549 O O . ALA B 1 52 ? 1.094 -5.684 -15.461 1 89.5 52 ALA B O 1
ATOM 1550 N N . ASN B 1 53 ? 2.832 -6.047 -16.719 1 92.56 53 ASN B N 1
ATOM 1551 C CA . ASN B 1 53 ? 2.008 -6.406 -17.859 1 92.56 53 ASN B CA 1
ATOM 1552 C C . ASN B 1 53 ? 1.626 -7.883 -17.844 1 92.56 53 ASN B C 1
ATOM 1554 O O . ASN B 1 53 ? 0.893 -8.352 -18.719 1 92.56 53 ASN B O 1
ATOM 1558 N N . ALA B 1 54 ? 2.1 -8.648 -16.875 1 94.62 54 ALA B N 1
ATOM 1559 C CA . ALA B 1 54 ? 1.705 -10.047 -16.75 1 94.62 54 ALA B CA 1
ATOM 1560 C C . ALA B 1 54 ? 0.213 -10.172 -16.453 1 94.62 54 ALA B C 1
ATOM 1562 O O . ALA B 1 54 ? -0.348 -9.367 -15.703 1 94.62 54 ALA B O 1
ATOM 1563 N N . SER B 1 55 ? -0.439 -11.219 -16.953 1 96.38 55 SER B N 1
ATOM 1564 C CA . SER B 1 55 ? -1.86 -11.453 -16.719 1 96.38 55 SER B CA 1
ATOM 1565 C C . SER B 1 55 ? -2.082 -12.336 -15.5 1 96.38 55 SER B C 1
ATOM 1567 O O . SER B 1 55 ? -1.159 -13.016 -15.047 1 96.38 55 SER B O 1
ATOM 1569 N N . VAL B 1 56 ? -3.285 -12.383 -15 1 97.5 56 VAL B N 1
ATOM 1570 C CA . VAL B 1 56 ? -3.719 -13.242 -13.898 1 97.5 56 VAL B CA 1
ATOM 1571 C C . VAL B 1 56 ? -3.562 -14.711 -14.297 1 97.5 56 VAL B C 1
ATOM 1573 O O . VAL B 1 56 ? -3.104 -15.523 -13.492 1 97.5 56 VAL B O 1
ATOM 1576 N N . ASP B 1 57 ? -3.871 -15.023 -15.508 1 97.25 57 ASP B N 1
ATOM 1577 C CA . ASP B 1 57 ? -3.689 -16.375 -16 1 97.25 57 ASP B CA 1
ATOM 1578 C C . ASP B 1 57 ? -2.223 -16.797 -15.938 1 97.25 57 ASP B C 1
ATOM 1580 O O . ASP B 1 57 ? -1.913 -17.938 -15.578 1 97.25 57 ASP B O 1
ATOM 1584 N N . HIS B 1 58 ? -1.438 -15.891 -16.359 1 96.12 58 HIS B N 1
ATOM 1585 C CA . HIS B 1 58 ? -0.011 -16.188 -16.297 1 96.12 58 HIS B CA 1
ATOM 1586 C C . HIS B 1 58 ? 0.413 -16.5 -14.859 1 96.12 58 HIS B C 1
ATOM 1588 O O . HIS B 1 58 ? 1.182 -17.438 -14.625 1 96.12 58 HIS B O 1
ATOM 1594 N N . LEU B 1 59 ? -0.021 -15.828 -13.906 1 96.25 59 LEU B N 1
ATOM 1595 C CA . LEU B 1 59 ? 0.281 -16.047 -12.492 1 96.25 59 LEU B CA 1
ATOM 1596 C C . LEU B 1 59 ? -0.242 -17.406 -12.031 1 96.25 59 LEU B C 1
ATOM 1598 O O . LEU B 1 59 ? 0.446 -18.125 -11.305 1 96.25 59 LEU B O 1
ATOM 1602 N N . ALA B 1 60 ? -1.399 -17.719 -12.391 1 95.62 60 ALA B N 1
ATOM 1603 C CA . ALA B 1 60 ? -1.994 -18.984 -12.008 1 95.62 60 ALA B CA 1
ATOM 1604 C C . ALA B 1 60 ? -1.18 -20.156 -12.547 1 95.62 60 ALA B C 1
ATOM 1606 O O . ALA B 1 60 ? -0.93 -21.141 -11.836 1 95.62 60 ALA B O 1
ATOM 1607 N N . LYS B 1 61 ? -0.837 -20.047 -13.758 1 94.25 61 LYS B N 1
ATOM 1608 C CA . LYS B 1 61 ? -0.028 -21.078 -14.375 1 94.25 61 LYS B CA 1
ATOM 1609 C C . LYS B 1 61 ? 1.319 -21.219 -13.68 1 94.25 61 LYS B C 1
ATOM 1611 O O . LYS B 1 61 ? 1.778 -22.344 -13.422 1 94.25 61 LYS B O 1
ATOM 1616 N N . TYR B 1 62 ? 1.953 -20.125 -13.484 1 93.62 62 TYR B N 1
ATOM 1617 C CA . TYR B 1 62 ? 3.215 -20.125 -12.758 1 93.62 62 TYR B CA 1
ATOM 1618 C C . TYR B 1 62 ? 3.07 -20.859 -11.422 1 93.62 62 TYR B C 1
ATOM 1620 O O . TYR B 1 62 ? 3.906 -21.688 -11.07 1 93.62 62 TYR B O 1
ATOM 1628 N N . LEU B 1 63 ? 2.045 -20.5 -10.703 1 92.88 63 LEU B N 1
ATOM 1629 C CA . LEU B 1 63 ? 1.806 -21.109 -9.398 1 92.88 63 LEU B CA 1
ATOM 1630 C C . LEU B 1 63 ? 1.655 -22.625 -9.531 1 92.88 63 LEU B C 1
ATOM 1632 O O . LEU B 1 63 ? 2.238 -23.391 -8.758 1 92.88 63 LEU B O 1
ATOM 1636 N N . ALA B 1 64 ? 0.923 -23.062 -10.477 1 91.88 64 ALA B N 1
ATOM 1637 C CA . ALA B 1 64 ? 0.701 -24.484 -10.703 1 91.88 64 ALA B CA 1
ATOM 1638 C C . ALA B 1 64 ? 2.018 -25.219 -10.961 1 91.88 64 ALA B C 1
ATOM 1640 O O . ALA B 1 64 ? 2.262 -26.281 -10.398 1 91.88 64 ALA B O 1
ATOM 1641 N N . MET B 1 65 ? 2.801 -24.641 -11.742 1 91.38 65 MET B N 1
ATOM 1642 C CA . MET B 1 65 ? 4.082 -25.234 -12.102 1 91.38 65 MET B CA 1
ATOM 1643 C C . MET B 1 65 ? 5.016 -25.281 -10.898 1 91.38 65 MET B C 1
ATOM 1645 O O . MET B 1 65 ? 5.68 -26.297 -10.664 1 91.38 65 MET B O 1
ATOM 1649 N N . ARG B 1 66 ? 5.145 -24.188 -10.156 1 88.25 66 ARG B N 1
ATOM 1650 C CA . ARG B 1 66 ? 6.027 -24.109 -8.992 1 88.25 66 ARG B CA 1
ATOM 1651 C C . ARG B 1 66 ? 5.629 -25.141 -7.938 1 88.25 66 ARG B C 1
ATOM 1653 O O . ARG B 1 66 ? 6.484 -25.812 -7.371 1 88.25 66 ARG B O 1
ATOM 1660 N N . LEU B 1 67 ? 4.379 -25.25 -7.707 1 86.94 67 LEU B N 1
ATOM 1661 C CA . LEU B 1 67 ? 3.906 -26.188 -6.691 1 86.94 67 LEU B CA 1
ATOM 1662 C C . LEU B 1 67 ? 4.121 -27.625 -7.137 1 86.94 67 LEU B C 1
ATOM 1664 O O . LEU B 1 67 ? 4.445 -28.484 -6.32 1 86.94 67 LEU B O 1
ATOM 1668 N N . ALA B 1 68 ? 3.9 -27.859 -8.375 1 87 68 ALA B N 1
ATOM 1669 C CA . ALA B 1 68 ? 4.152 -29.188 -8.922 1 87 68 ALA B CA 1
ATOM 1670 C C . ALA B 1 68 ? 5.625 -29.562 -8.781 1 87 68 ALA B C 1
ATOM 1672 O O . ALA B 1 68 ? 5.941 -30.703 -8.398 1 87 68 ALA B O 1
ATOM 1673 N N . LEU B 1 69 ? 6.547 -28.703 -9.062 1 86.12 69 LEU B N 1
ATOM 1674 C CA . LEU B 1 69 ? 7.98 -28.938 -8.961 1 86.12 69 LEU B CA 1
ATOM 1675 C C . LEU B 1 69 ? 8.398 -29.156 -7.508 1 86.12 69 LEU B C 1
ATOM 1677 O O . LEU B 1 69 ? 9.211 -30.031 -7.215 1 86.12 69 LEU B O 1
ATOM 1681 N N . GLU B 1 70 ? 7.887 -28.359 -6.66 1 84.19 70 GLU B N 1
ATOM 1682 C CA . GLU B 1 70 ? 8.195 -28.484 -5.242 1 84.19 70 GLU B CA 1
ATOM 1683 C C . GLU B 1 70 ? 7.742 -29.828 -4.688 1 84.19 70 GLU B C 1
ATOM 1685 O O . GLU B 1 70 ? 8.398 -30.406 -3.816 1 84.19 70 GLU B O 1
ATOM 1690 N N . SER B 1 71 ? 6.637 -30.266 -5.129 1 81.88 71 SER B N 1
ATOM 1691 C CA . SER B 1 71 ? 6.117 -31.547 -4.691 1 81.88 71 SER B CA 1
ATOM 1692 C C . SER B 1 71 ? 6.984 -32.688 -5.203 1 81.88 71 SER B C 1
ATOM 1694 O O . SER B 1 71 ? 7.105 -33.719 -4.543 1 81.88 71 SER B O 1
ATOM 1696 N N . GLN B 1 72 ? 7.5 -32.594 -6.324 1 80.38 72 GLN B N 1
ATOM 1697 C CA . GLN B 1 72 ? 8.383 -33.625 -6.891 1 80.38 72 GLN B CA 1
ATOM 1698 C C . GLN B 1 72 ? 9.711 -33.656 -6.145 1 80.38 72 GLN B C 1
ATOM 1700 O O . GLN B 1 72 ? 10.258 -34.75 -5.918 1 80.38 72 GLN B O 1
ATOM 1705 N N . GLN B 1 73 ? 10.219 -32.562 -5.828 1 78.94 73 GLN B N 1
ATOM 1706 C CA . GLN B 1 73 ? 11.484 -32.5 -5.113 1 78.94 73 GLN B CA 1
ATOM 1707 C C . GLN B 1 73 ? 11.359 -33.094 -3.709 1 78.94 73 GLN B C 1
ATOM 1709 O O . GLN B 1 73 ? 12.289 -33.719 -3.211 1 78.94 73 GLN B O 1
ATOM 1714 N N . GLU B 1 74 ? 10.305 -32.844 -3.164 1 70.94 74 GLU B N 1
ATOM 1715 C CA . GLU B 1 74 ? 10.062 -33.438 -1.854 1 70.94 74 GLU B CA 1
ATOM 1716 C C . GLU B 1 74 ? 9.977 -34.969 -1.951 1 70.94 74 GLU B C 1
ATOM 1718 O O . GLU B 1 74 ? 10.445 -35.688 -1.058 1 70.94 74 GLU B O 1
ATOM 1723 N N . GLU B 1 75 ? 9.422 -35.438 -2.975 1 63.88 75 GLU B N 1
ATOM 1724 C CA . GLU B 1 75 ? 9.305 -36.875 -3.189 1 63.88 75 GLU B CA 1
ATOM 1725 C C . GLU B 1 75 ? 10.648 -37.5 -3.551 1 63.88 75 GLU B C 1
ATOM 1727 O O . GLU B 1 75 ? 10.969 -38.594 -3.125 1 63.88 75 GLU B O 1
ATOM 1732 N N . THR B 1 76 ? 11.367 -36.75 -4.402 1 60 76 THR B N 1
ATOM 1733 C CA . THR B 1 76 ? 12.664 -37.312 -4.801 1 60 76 THR B CA 1
ATOM 1734 C C . THR B 1 76 ? 13.68 -37.156 -3.674 1 60 76 THR B C 1
ATOM 1736 O O . THR B 1 76 ? 14.562 -38 -3.516 1 60 76 THR B O 1
ATOM 1739 N N . GLY B 1 77 ? 13.711 -36 -2.988 1 53.25 77 GLY B N 1
ATOM 1740 C CA . GLY B 1 77 ? 14.672 -35.969 -1.898 1 53.25 77 GLY B CA 1
ATOM 1741 C C . GLY B 1 77 ? 14.547 -37.125 -0.945 1 53.25 77 GLY B C 1
ATOM 1742 O O . GLY B 1 77 ? 15.531 -37.531 -0.319 1 53.25 77 GLY B O 1
ATOM 1743 N N . GLU B 1 78 ? 13.414 -37.531 -0.456 1 49.09 78 GLU B N 1
ATOM 1744 C CA . GLU B 1 78 ? 13.328 -38.75 0.338 1 49.09 78 GLU B CA 1
ATOM 1745 C C . GLU B 1 78 ? 13.562 -40 -0.525 1 49.09 78 GLU B C 1
ATOM 1747 O O . GLU B 1 78 ? 14.133 -41 -0.061 1 49.09 78 GLU B O 1
ATOM 1752 N N . SER B 1 79 ? 12.859 -40.094 -1.639 1 45.78 79 SER B N 1
ATOM 1753 C CA . SER B 1 79 ? 12.867 -41.344 -2.395 1 45.78 79 SER B CA 1
ATOM 1754 C C . SER B 1 79 ? 14.078 -41.406 -3.316 1 45.78 79 SER B C 1
ATOM 1756 O O . SER B 1 79 ? 13.969 -41.156 -4.52 1 45.78 79 SER B O 1
ATOM 1758 N N . ASN B 1 80 ? 15.289 -40.969 -3.133 1 44.34 80 ASN B N 1
ATOM 1759 C CA . ASN B 1 80 ? 16.344 -41.562 -3.939 1 44.34 80 ASN B CA 1
ATOM 1760 C C . ASN B 1 80 ? 16.203 -43.062 -4.02 1 44.34 80 ASN B C 1
ATOM 1762 O O . ASN B 1 80 ? 16.953 -43.75 -4.719 1 44.34 80 ASN B O 1
ATOM 1766 N N . LEU B 1 81 ? 15.766 -43.781 -2.922 1 39.84 81 LEU B N 1
ATOM 1767 C CA . LEU B 1 81 ? 15.805 -45.25 -3.018 1 39.84 81 LEU B CA 1
ATOM 1768 C C . LEU B 1 81 ? 14.812 -45.75 -4.062 1 39.84 81 LEU B C 1
ATOM 1770 O O . LEU B 1 81 ? 15.156 -46.562 -4.902 1 39.84 81 LEU B O 1
ATOM 1774 N N . ALA B 1 82 ? 13.438 -46.031 -3.795 1 38.94 82 ALA B N 1
ATOM 1775 C CA . ALA B 1 82 ? 12.555 -46.938 -4.488 1 38.94 82 ALA B CA 1
ATOM 1776 C C . ALA B 1 82 ? 12.008 -46.344 -5.773 1 38.94 82 ALA B C 1
ATOM 1778 O O . ALA B 1 82 ? 10.922 -45.75 -5.773 1 38.94 82 ALA B O 1
ATOM 1779 N N . LEU B 1 83 ? 12.625 -45.406 -6.477 1 38.97 83 LEU B N 1
ATOM 1780 C CA . LEU B 1 83 ? 12.055 -44.969 -7.742 1 38.97 83 LEU B CA 1
ATOM 1781 C C . LEU B 1 83 ? 11.68 -46.156 -8.617 1 38.97 83 LEU B C 1
ATOM 1783 O O . LEU B 1 83 ? 11.539 -46.031 -9.836 1 38.97 83 LEU B O 1
ATOM 1787 N N . SER B 1 84 ? 11.766 -47.406 -8.219 1 34 84 SER B N 1
ATOM 1788 C CA . SER B 1 84 ? 11.391 -48.375 -9.258 1 34 84 SER B CA 1
ATOM 1789 C C . SER B 1 84 ? 10.086 -47.969 -9.938 1 34 84 SER B C 1
ATOM 1791 O O . SER B 1 84 ? 9.711 -48.531 -10.961 1 34 84 SER B O 1
ATOM 1793 N N . ARG B 1 85 ? 8.984 -47.938 -9.234 1 35.38 85 ARG B N 1
ATOM 1794 C CA . ARG B 1 85 ? 7.852 -48.75 -9.703 1 35.38 85 ARG B CA 1
ATOM 1795 C C . ARG B 1 85 ? 7.324 -48.219 -11.031 1 35.38 85 ARG B C 1
ATOM 1797 O O . ARG B 1 85 ? 7.539 -48.844 -12.078 1 35.38 85 ARG B O 1
ATOM 1804 N N . THR B 1 86 ? 5.855 -47.906 -11.172 1 34.56 86 THR B N 1
ATOM 1805 C CA . THR B 1 86 ? 4.707 -48 -12.07 1 34.56 86 THR B CA 1
ATOM 1806 C C . THR B 1 86 ? 4.742 -46.875 -13.102 1 34.56 86 THR B C 1
ATOM 1808 O O . THR B 1 86 ? 4.984 -45.719 -12.766 1 34.56 86 THR B O 1
ATOM 1811 N N . ASN B 1 87 ? 5.055 -47.062 -14.492 1 35.25 87 ASN B N 1
ATOM 1812 C CA . ASN B 1 87 ? 4.934 -46.594 -15.867 1 35.25 87 ASN B CA 1
ATOM 1813 C C . ASN B 1 87 ? 3.662 -45.781 -16.062 1 35.25 87 ASN B C 1
ATOM 1815 O O . ASN B 1 87 ? 3.051 -45.812 -17.125 1 35.25 87 ASN B O 1
ATOM 1819 N N . SER B 1 88 ? 2.598 -45.844 -15.18 1 37.75 88 SER B N 1
ATOM 1820 C CA . SER B 1 88 ? 1.397 -45.281 -15.789 1 37.75 88 SER B CA 1
ATOM 1821 C C . SER B 1 88 ? 1.707 -43.969 -16.5 1 37.75 88 SER B C 1
ATOM 1823 O O . SER B 1 88 ? 2.006 -42.969 -15.852 1 37.75 88 SER B O 1
ATOM 1825 N N . SER B 1 89 ? 2.287 -43.969 -17.703 1 38.91 89 SER B N 1
ATOM 1826 C CA . SER B 1 89 ? 2.643 -43.094 -18.812 1 38.91 89 SER B CA 1
ATOM 1827 C C . SER B 1 89 ? 1.788 -41.844 -18.828 1 38.91 89 SER B C 1
ATOM 1829 O O . SER B 1 89 ? 2.311 -40.719 -18.953 1 38.91 89 SER B O 1
ATOM 1831 N N . ASP B 1 90 ? 0.577 -41.875 -19.562 1 39.53 90 ASP B N 1
ATOM 1832 C CA . ASP B 1 90 ? -0.333 -41 -20.297 1 39.53 90 ASP B CA 1
ATOM 1833 C C . ASP B 1 90 ? -1.096 -40.094 -19.344 1 39.53 90 ASP B C 1
ATOM 1835 O O . ASP B 1 90 ? -2.111 -39.5 -19.719 1 39.53 90 ASP B O 1
ATOM 1839 N N . GLN B 1 91 ? -1.364 -40.562 -18.141 1 41.22 91 GLN B N 1
ATOM 1840 C CA . GLN B 1 91 ? -2.318 -39.719 -17.438 1 41.22 91 GLN B CA 1
ATOM 1841 C C . GLN B 1 91 ? -1.808 -38.281 -17.344 1 41.22 91 GLN B C 1
ATOM 1843 O O . GLN B 1 91 ? -0.658 -38.031 -16.953 1 41.22 91 GLN B O 1
ATOM 1848 N N . GLY B 1 92 ? -2.18 -37.438 -18.219 1 42.84 92 GLY B N 1
ATOM 1849 C CA . GLY B 1 92 ? -1.982 -36 -18.328 1 42.84 92 GLY B CA 1
ATOM 1850 C C . GLY B 1 92 ? -1.711 -35.344 -17 1 42.84 92 GLY B C 1
ATOM 1851 O O . GLY B 1 92 ? -2.318 -35.688 -15.984 1 42.84 92 GLY B O 1
ATOM 1852 N N . VAL B 1 93 ? -0.522 -35.281 -16.547 1 49.56 93 VAL B N 1
ATOM 1853 C CA . VAL B 1 93 ? -0.155 -34.531 -15.344 1 49.56 93 VAL B CA 1
ATOM 1854 C C . VAL B 1 93 ? -1.249 -33.531 -15.008 1 49.56 93 VAL B C 1
ATOM 1856 O O . VAL B 1 93 ? -1.523 -32.625 -15.789 1 49.56 93 VAL B O 1
ATOM 1859 N N . GLU B 1 94 ? -2.342 -34 -14.492 1 56.94 94 GLU B N 1
ATOM 1860 C CA . GLU B 1 94 ? -3.438 -33.156 -14.039 1 56.94 94 GLU B CA 1
ATOM 1861 C C . GLU B 1 94 ? -2.914 -31.828 -13.461 1 56.94 94 GLU B C 1
ATOM 1863 O O . GLU B 1 94 ? -2.264 -31.828 -12.414 1 56.94 94 GLU B O 1
ATOM 1868 N N . VAL B 1 95 ? -2.48 -30.844 -14.25 1 64.44 95 VAL B N 1
ATOM 1869 C CA . VAL B 1 95 ? -1.97 -29.547 -13.805 1 64.44 95 VAL B CA 1
ATOM 1870 C C . VAL B 1 95 ? -3.027 -28.844 -12.961 1 64.44 95 VAL B C 1
ATOM 1872 O O . VAL B 1 95 ? -4.148 -28.625 -13.414 1 64.44 95 VAL B O 1
ATOM 1875 N N . GLN B 1 96 ? -2.922 -28.891 -11.602 1 84.88 96 GLN B N 1
ATOM 1876 C CA . GLN B 1 96 ? -3.805 -28.141 -10.711 1 84.88 96 GLN B CA 1
ATOM 1877 C C . GLN B 1 96 ? -4.066 -26.734 -11.258 1 84.88 96 GLN B C 1
ATOM 1879 O O . GLN B 1 96 ? -3.166 -26.094 -11.797 1 84.88 96 GLN B O 1
ATOM 1884 N N . GLN B 1 97 ? -5.414 -26.469 -11.344 1 92.81 97 GLN B N 1
ATOM 1885 C CA . GLN B 1 97 ? -5.812 -25.125 -11.742 1 92.81 97 GLN B CA 1
ATOM 1886 C C . GLN B 1 97 ? -6.156 -24.266 -10.531 1 92.81 97 GLN B C 1
ATOM 1888 O O . GLN B 1 97 ? -6.84 -24.719 -9.609 1 92.81 97 GLN B O 1
ATOM 1893 N N . PHE B 1 98 ? -5.703 -23.062 -10.586 1 95.56 98 PHE B N 1
ATOM 1894 C CA . PHE B 1 98 ? -5.93 -22.172 -9.445 1 95.56 98 PHE B CA 1
ATOM 1895 C C . PHE B 1 98 ? -6.746 -20.953 -9.859 1 95.56 98 PHE B C 1
ATOM 1897 O O . PHE B 1 98 ? -6.559 -20.422 -10.953 1 95.56 98 PHE B O 1
ATOM 1904 N N . THR B 1 99 ? -7.664 -20.516 -8.961 1 97.19 99 THR B N 1
ATOM 1905 C CA . THR B 1 99 ? -8.32 -19.219 -9.055 1 97.19 99 THR B CA 1
ATOM 1906 C C . THR B 1 99 ? -7.59 -18.188 -8.211 1 97.19 99 THR B C 1
ATOM 1908 O O . THR B 1 99 ? -7.219 -18.453 -7.066 1 97.19 99 THR B O 1
ATOM 1911 N N . ILE B 1 100 ? -7.332 -17.062 -8.797 1 97.88 100 ILE B N 1
ATOM 1912 C CA . ILE B 1 100 ? -6.621 -15.984 -8.109 1 97.88 100 ILE B CA 1
ATOM 1913 C C . ILE B 1 100 ? -7.617 -14.945 -7.605 1 97.88 100 ILE B C 1
ATOM 1915 O O . ILE B 1 100 ? -8.531 -14.547 -8.336 1 97.88 100 ILE B O 1
ATOM 1919 N N . TYR B 1 101 ? -7.434 -14.578 -6.352 1 97.75 101 TYR B N 1
ATOM 1920 C CA . TYR B 1 101 ? -8.336 -13.641 -5.688 1 97.75 101 TYR B CA 1
ATOM 1921 C C . TYR B 1 101 ? -7.578 -12.398 -5.219 1 97.75 101 TYR B C 1
ATOM 1923 O O . TYR B 1 101 ? -6.363 -12.445 -5.016 1 97.75 101 TYR B O 1
ATOM 1931 N N . ILE B 1 102 ? -8.258 -11.336 -5.074 1 96.56 102 ILE B N 1
ATOM 1932 C CA . ILE B 1 102 ? -7.793 -10.117 -4.418 1 96.56 102 ILE B CA 1
ATOM 1933 C C . ILE B 1 102 ? -8.797 -9.695 -3.346 1 96.56 102 ILE B C 1
ATOM 1935 O O . ILE B 1 102 ? -9.992 -9.969 -3.463 1 96.56 102 ILE B O 1
ATOM 1939 N N . ALA B 1 103 ? -8.312 -9.07 -2.332 1 94.31 103 ALA B N 1
ATOM 1940 C CA . ALA B 1 103 ? -9.211 -8.508 -1.329 1 94.31 103 ALA B CA 1
ATOM 1941 C C . ALA B 1 103 ? -9.781 -7.172 -1.79 1 94.31 103 ALA B C 1
ATOM 1943 O O . ALA B 1 103 ? -9.109 -6.141 -1.688 1 94.31 103 ALA B O 1
ATOM 1944 N N . SER B 1 104 ? -10.992 -7.141 -2.301 1 88.44 104 SER B N 1
ATOM 1945 C CA . SER B 1 104 ? -11.617 -5.895 -2.732 1 88.44 104 SER B CA 1
ATOM 1946 C C . SER B 1 104 ? -11.938 -4.996 -1.541 1 88.44 104 SER B C 1
ATOM 1948 O O . SER B 1 104 ? -11.867 -3.771 -1.645 1 88.44 104 SER B O 1
ATOM 1950 N N . THR B 1 105 ? -12.445 -5.527 -0.465 1 86.12 105 THR B N 1
ATOM 1951 C CA . THR B 1 105 ? -12.57 -4.934 0.863 1 86.12 105 THR B CA 1
ATOM 1952 C C . THR B 1 105 ? -12.047 -5.891 1.932 1 86.12 105 THR B C 1
ATOM 1954 O O . THR B 1 105 ? -11.828 -7.074 1.66 1 86.12 105 THR B O 1
ATOM 1957 N N . PRO B 1 106 ? -11.719 -5.344 3.045 1 82.81 106 PRO B N 1
ATOM 1958 C CA . PRO B 1 106 ? -11.211 -6.254 4.074 1 82.81 106 PRO B CA 1
ATOM 1959 C C . PRO B 1 106 ? -12.133 -7.449 4.305 1 82.81 106 PRO B C 1
ATOM 1961 O O . PRO B 1 106 ? -13.32 -7.273 4.602 1 82.81 106 PRO B O 1
ATOM 1964 N N . GLY B 1 107 ? -11.547 -8.547 4.18 1 87.44 107 GLY B N 1
ATOM 1965 C CA . GLY B 1 107 ? -12.289 -9.773 4.445 1 87.44 107 GLY B CA 1
ATOM 1966 C C . GLY B 1 107 ? -13.109 -10.234 3.258 1 87.44 107 GLY B C 1
ATOM 1967 O O . GLY B 1 107 ? -13.75 -11.289 3.314 1 87.44 107 GLY B O 1
ATOM 1968 N N . GLN B 1 108 ? -13.219 -9.43 2.273 1 93.31 108 GLN B N 1
ATOM 1969 C CA . GLN B 1 108 ? -13.969 -9.797 1.075 1 93.31 108 GLN B CA 1
ATOM 1970 C C . GLN B 1 108 ? -13.023 -10.094 -0.087 1 93.31 108 GLN B C 1
ATOM 1972 O O . GLN B 1 108 ? -12.281 -9.211 -0.535 1 93.31 108 GLN B O 1
ATOM 1977 N N . TYR B 1 109 ? -13.148 -11.281 -0.619 1 95.38 109 TYR B N 1
ATOM 1978 C CA . TYR B 1 109 ? -12.242 -11.734 -1.667 1 95.38 109 TYR B CA 1
ATOM 1979 C C . TYR B 1 109 ? -12.984 -11.914 -2.986 1 95.38 109 TYR B C 1
ATOM 1981 O O . TYR B 1 109 ? -13.992 -12.625 -3.049 1 95.38 109 TYR B O 1
ATOM 1989 N N . THR B 1 110 ? -12.461 -11.266 -4.051 1 96.69 110 THR B N 1
ATOM 1990 C CA . THR B 1 110 ? -13.07 -11.273 -5.379 1 96.69 110 THR B CA 1
ATOM 1991 C C . THR B 1 110 ? -12.195 -12.039 -6.367 1 96.69 110 THR B C 1
ATOM 1993 O O . THR B 1 110 ? -11 -11.773 -6.484 1 96.69 110 THR B O 1
ATOM 1996 N N . PRO B 1 111 ? -12.82 -13.039 -7.02 1 97.62 111 PRO B N 1
ATOM 1997 C CA . PRO B 1 111 ? -12.055 -13.703 -8.078 1 97.62 111 PRO B CA 1
ATOM 1998 C C . PRO B 1 111 ? -11.742 -12.773 -9.25 1 97.62 111 PRO B C 1
ATOM 2000 O O . PRO B 1 111 ? -12.578 -11.953 -9.633 1 97.62 111 PRO B O 1
ATOM 2003 N N . LEU B 1 112 ? -10.555 -12.898 -9.781 1 98.06 112 LEU B N 1
ATOM 2004 C CA . LEU B 1 112 ? -10.117 -12 -10.844 1 98.06 112 LEU B CA 1
ATOM 2005 C C . LEU B 1 112 ? -10.242 -12.68 -12.211 1 98.06 112 LEU B C 1
ATOM 2007 O O . LEU B 1 112 ? -9.961 -13.867 -12.344 1 98.06 112 LEU B O 1
ATOM 2011 N N . PRO B 1 113 ? -10.68 -11.891 -13.219 1 97.56 113 PRO B N 1
ATOM 2012 C CA . PRO B 1 113 ? -10.656 -12.438 -14.578 1 97.56 113 PRO B CA 1
ATOM 2013 C C . PRO B 1 113 ? -9.242 -12.805 -15.039 1 97.56 113 PRO B C 1
ATOM 2015 O O . PRO B 1 113 ? -8.289 -12.07 -14.773 1 97.56 113 PRO B O 1
ATOM 2018 N N . GLY B 1 114 ? -9.094 -13.875 -15.75 1 97.56 114 GLY B N 1
ATOM 2019 C CA . GLY B 1 114 ? -7.805 -14.414 -16.156 1 97.56 114 GLY B CA 1
ATOM 2020 C C . GLY B 1 114 ? -7.035 -13.484 -17.078 1 97.56 114 GLY B C 1
ATOM 2021 O O . GLY B 1 114 ? -5.805 -13.469 -17.062 1 97.56 114 GLY B O 1
ATOM 2022 N N . SER B 1 115 ? -7.691 -12.672 -17.906 1 97.56 115 SER B N 1
ATOM 2023 C CA . SER B 1 115 ? -7.051 -11.82 -18.906 1 97.56 115 SER B CA 1
ATOM 2024 C C . SER B 1 115 ? -6.613 -10.492 -18.297 1 97.56 115 SER B C 1
ATOM 2026 O O . SER B 1 115 ? -5.922 -9.703 -18.953 1 97.56 115 SER B O 1
ATOM 2028 N N . MET B 1 116 ? -7.016 -10.219 -17.094 1 97.06 116 MET B N 1
ATOM 2029 C CA . MET B 1 116 ? -6.66 -8.953 -16.469 1 97.06 116 MET B CA 1
ATOM 2030 C C . MET B 1 116 ? -5.164 -8.883 -16.188 1 97.06 116 MET B C 1
ATOM 2032 O O . MET B 1 116 ? -4.566 -9.859 -15.734 1 97.06 116 MET B O 1
ATOM 2036 N N . ILE B 1 117 ? -4.539 -7.785 -16.484 1 95.38 117 ILE B N 1
ATOM 2037 C CA . ILE B 1 117 ? -3.109 -7.637 -16.234 1 95.38 117 ILE B CA 1
ATOM 2038 C C . ILE B 1 117 ? -2.879 -7.094 -14.828 1 95.38 117 ILE B C 1
ATOM 2040 O O . ILE B 1 117 ? -3.754 -6.441 -14.258 1 95.38 117 ILE B O 1
ATOM 2044 N N . LEU B 1 118 ? -1.717 -7.301 -14.281 1 93.75 118 LEU B N 1
ATOM 2045 C CA . LEU B 1 118 ? -1.407 -6.965 -12.891 1 93.75 118 LEU B CA 1
ATOM 2046 C C . LEU B 1 118 ? -1.396 -5.457 -12.688 1 93.75 118 LEU B C 1
ATOM 2048 O O . LEU B 1 118 ? -1.754 -4.969 -11.617 1 93.75 118 LEU B O 1
ATOM 2052 N N . ASP B 1 119 ? -0.918 -4.781 -13.727 1 88.75 119 ASP B N 1
ATOM 2053 C CA . ASP B 1 119 ? -0.946 -3.326 -13.648 1 88.75 119 ASP B CA 1
ATOM 2054 C C . ASP B 1 119 ? -2.35 -2.82 -13.32 1 88.75 119 ASP B C 1
ATOM 2056 O O . ASP B 1 119 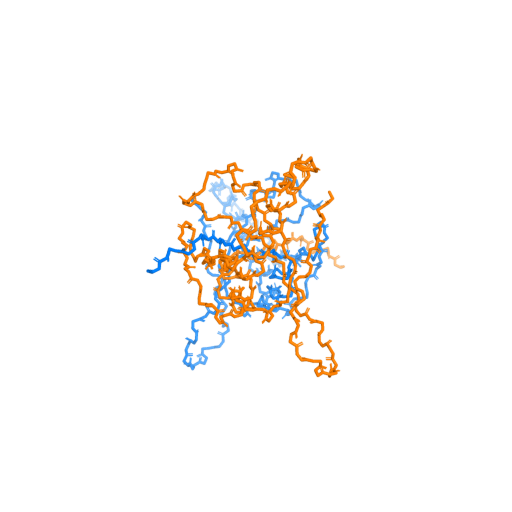? -2.52 -1.957 -12.461 1 88.75 119 ASP B O 1
ATOM 2060 N N . TYR B 1 120 ? -3.309 -3.285 -13.984 1 91.44 120 TYR B N 1
ATOM 2061 C CA . TYR B 1 120 ? -4.695 -2.887 -13.758 1 91.44 120 TYR B CA 1
ATOM 2062 C C . TYR B 1 120 ? -5.18 -3.359 -12.391 1 91.44 120 TYR B C 1
ATOM 2064 O O . TYR B 1 120 ? -5.895 -2.633 -11.695 1 91.44 120 TYR B O 1
ATOM 2072 N N . VAL B 1 121 ? -4.871 -4.578 -11.953 1 93.62 121 VAL B N 1
ATOM 2073 C CA . VAL B 1 121 ? -5.234 -5.074 -10.625 1 93.62 121 VAL B CA 1
ATOM 2074 C C . VAL B 1 121 ? -4.703 -4.125 -9.555 1 93.62 121 VAL B C 1
ATOM 2076 O O . VAL B 1 121 ? -5.426 -3.762 -8.625 1 93.62 121 VAL B O 1
ATOM 2079 N N . ASN B 1 122 ? -3.408 -3.795 -9.688 1 89.5 122 ASN B N 1
ATOM 2080 C CA . ASN B 1 122 ? -2.756 -2.889 -8.75 1 89.5 122 ASN B CA 1
ATOM 2081 C C . ASN B 1 122 ? -3.48 -1.548 -8.672 1 89.5 122 ASN B C 1
ATOM 2083 O O . ASN B 1 122 ? -3.768 -1.057 -7.574 1 89.5 122 ASN B O 1
ATOM 2087 N N . GLU B 1 123 ? -3.766 -0.999 -9.727 1 83.38 123 GLU B N 1
ATOM 2088 C CA . GLU B 1 123 ? -4.422 0.305 -9.789 1 83.38 123 GLU B CA 1
ATOM 2089 C C . GLU B 1 123 ? -5.824 0.247 -9.188 1 83.38 123 GLU B C 1
ATOM 2091 O O . GLU B 1 123 ? -6.199 1.113 -8.398 1 83.38 123 GLU B O 1
ATOM 2096 N N . LYS B 1 124 ? -6.543 -0.637 -9.547 1 86.94 124 LYS B N 1
ATOM 2097 C CA . LYS B 1 124 ? -7.961 -0.725 -9.219 1 86.94 124 LYS B CA 1
ATOM 2098 C C . LYS B 1 124 ? -8.164 -1.117 -7.762 1 86.94 124 LYS B C 1
ATOM 2100 O O . LYS B 1 124 ? -9.062 -0.604 -7.094 1 86.94 124 LYS B O 1
ATOM 2105 N N . TYR B 1 125 ? -7.453 -2.064 -7.27 1 87.75 125 TYR B N 1
ATOM 2106 C CA . TYR B 1 125 ? -7.793 -2.666 -5.984 1 87.75 125 TYR B CA 1
ATOM 2107 C C . TYR B 1 125 ? -6.758 -2.311 -4.926 1 87.75 125 TYR B C 1
ATOM 2109 O O . TYR B 1 125 ? -7.094 -2.166 -3.746 1 87.75 125 TYR B O 1
ATOM 2117 N N . TRP B 1 126 ? -5.504 -2.318 -5.137 1 86.06 126 TRP B N 1
ATOM 2118 C CA . TRP B 1 126 ? -4.453 -2.203 -4.133 1 86.06 126 TRP B CA 1
ATOM 2119 C C . TRP B 1 126 ? -4.168 -0.74 -3.811 1 86.06 126 TRP B C 1
ATOM 2121 O O . TRP B 1 126 ? -4.191 -0.34 -2.645 1 86.06 126 TRP B O 1
ATOM 2131 N N . LYS B 1 127 ? -3.83 0.077 -4.812 1 74.44 127 LYS B N 1
ATOM 2132 C CA . LYS B 1 127 ? -3.516 1.49 -4.621 1 74.44 127 LYS B CA 1
ATOM 2133 C C . LYS B 1 127 ? -4.68 2.229 -3.969 1 74.44 127 LYS B C 1
ATOM 2135 O O . LYS B 1 127 ? -4.473 3.096 -3.117 1 74.44 127 LYS B O 1
ATOM 2140 N N . VAL B 1 128 ? -5.973 1.921 -4.281 1 74 128 VAL B N 1
ATOM 2141 C CA . VAL B 1 128 ? -7.156 2.617 -3.791 1 74 128 VAL B CA 1
ATOM 2142 C C . VAL B 1 128 ? -7.453 2.186 -2.355 1 74 128 VAL B C 1
ATOM 2144 O O . VAL B 1 128 ? -8.031 2.949 -1.578 1 74 128 VAL B O 1
ATOM 2147 N N . ASN B 1 129 ? -7.062 1.082 -1.927 1 74.62 129 ASN B N 1
ATOM 2148 C CA . ASN B 1 129 ? -7.441 0.562 -0.618 1 74.62 129 ASN B CA 1
ATOM 2149 C C . ASN B 1 129 ? -6.395 0.889 0.441 1 74.62 129 ASN B C 1
ATOM 2151 O O . ASN B 1 129 ? -6.668 0.801 1.64 1 74.62 129 ASN B O 1
ATOM 2155 N N . LYS B 1 130 ? -5.215 1.393 0.139 1 81.19 130 LYS B N 1
ATOM 2156 C CA . LYS B 1 130 ? -4.172 1.717 1.107 1 81.19 130 LYS B CA 1
ATOM 2157 C C . LYS B 1 130 ? -3.969 3.227 1.214 1 81.19 130 LYS B C 1
ATOM 2159 O O . LYS B 1 130 ? -3.98 3.932 0.203 1 81.19 130 LYS B O 1
ATOM 2164 N N . PRO B 1 131 ? -3.898 3.748 2.463 1 89 131 PRO B N 1
ATOM 2165 C CA . PRO B 1 131 ? -3.617 5.18 2.598 1 89 131 PRO B CA 1
ATOM 2166 C C . PRO B 1 131 ? -2.16 5.527 2.309 1 89 131 PRO B C 1
ATOM 2168 O O . PRO B 1 131 ? -1.26 4.742 2.625 1 89 131 PRO B O 1
ATOM 2171 N N . LEU B 1 132 ? -1.946 6.609 1.675 1 91.62 132 LEU B N 1
ATOM 2172 C CA . LEU B 1 132 ? -0.615 7.152 1.433 1 91.62 132 LEU B CA 1
ATOM 2173 C C . LEU B 1 132 ? 0.004 7.672 2.727 1 91.62 132 LEU B C 1
ATOM 2175 O O . LEU B 1 132 ? -0.566 8.539 3.387 1 91.62 132 LEU B O 1
ATOM 2179 N N . GLU B 1 133 ? 1.173 7.125 3.164 1 93.06 133 GLU B N 1
ATOM 2180 C CA . GLU B 1 133 ? 1.85 7.562 4.383 1 93.06 133 GLU B CA 1
ATOM 2181 C C . GLU B 1 133 ? 2.832 8.688 4.09 1 93.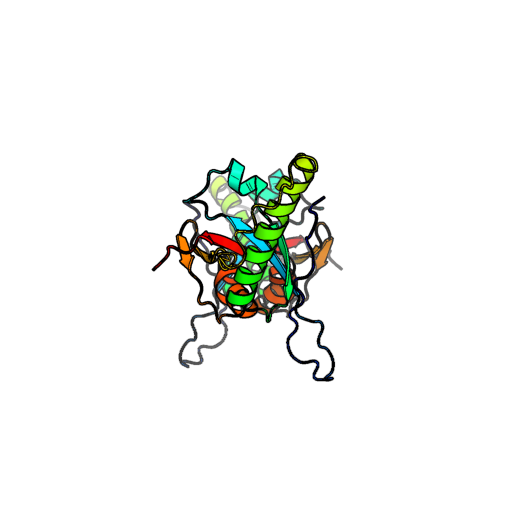06 133 GLU B C 1
ATOM 2183 O O . GLU B 1 133 ? 3.711 8.555 3.238 1 93.06 133 GLU B O 1
ATOM 2188 N N . MET B 1 134 ? 2.699 9.797 4.766 1 96.19 134 MET B N 1
ATOM 2189 C CA . MET B 1 134 ? 3.564 10.961 4.605 1 96.19 134 MET B CA 1
ATOM 2190 C C . MET B 1 134 ? 4.035 11.477 5.961 1 96.19 134 MET B C 1
ATOM 2192 O O . MET B 1 134 ? 3.463 11.125 6.996 1 96.19 134 MET B O 1
ATOM 2196 N N . TYR B 1 135 ? 5.102 12.352 5.93 1 96.75 135 TYR B N 1
ATOM 2197 C CA . TYR B 1 135 ? 5.734 12.875 7.137 1 96.75 135 TYR B CA 1
ATOM 2198 C C . TYR B 1 135 ? 5.906 14.383 7.055 1 96.75 135 TYR B C 1
ATOM 2200 O O . TYR B 1 135 ? 5.938 14.953 5.961 1 96.75 135 TYR B O 1
ATOM 2208 N N . TYR B 1 136 ? 5.945 15.008 8.195 1 97.12 136 TYR B N 1
ATOM 2209 C CA . TYR B 1 136 ? 6.133 16.453 8.203 1 97.12 136 TYR B CA 1
ATOM 2210 C C . TYR B 1 136 ? 7.117 16.875 9.289 1 97.12 136 TYR B C 1
ATOM 2212 O O . TYR B 1 136 ? 7.25 16.203 10.305 1 97.12 136 TYR B O 1
ATOM 2220 N N . ALA B 1 137 ? 7.871 17.969 9.031 1 96.19 137 ALA B N 1
ATOM 2221 C CA . ALA B 1 137 ? 8.766 18.609 9.984 1 96.19 137 ALA B CA 1
ATOM 2222 C C . ALA B 1 137 ? 8.727 20.141 9.836 1 96.19 137 ALA B C 1
ATOM 2224 O O . ALA B 1 137 ? 8.414 20.656 8.758 1 96.19 137 ALA B O 1
ATOM 2225 N N . LEU B 1 138 ? 8.961 20.734 11.008 1 93.38 138 LEU B N 1
ATOM 2226 C CA . LEU B 1 138 ? 9.047 22.188 10.953 1 93.38 138 LEU B CA 1
ATOM 2227 C C . LEU B 1 138 ? 10.164 22.641 10.016 1 93.38 138 LEU B C 1
ATOM 2229 O O . LEU B 1 138 ? 11.258 22.047 10.023 1 93.38 138 LEU B O 1
ATOM 2233 N N . SER B 1 139 ? 9.695 23.531 9.062 1 91.31 139 SER B N 1
ATOM 2234 C CA . SER B 1 139 ? 10.711 24.062 8.156 1 91.31 139 SER B CA 1
ATOM 2235 C C . SER B 1 139 ? 11.734 24.906 8.906 1 91.31 139 SER B C 1
ATOM 2237 O O . SER B 1 139 ? 11.383 25.656 9.812 1 91.31 139 SER B O 1
ATOM 2239 N N . LYS B 1 140 ? 13.117 24.469 8.688 1 76.56 140 LYS B N 1
ATOM 2240 C CA . LYS B 1 140 ? 14.164 25.297 9.281 1 76.56 140 LYS B CA 1
ATOM 2241 C C . LYS B 1 140 ? 14.18 26.688 8.664 1 76.56 140 LYS B C 1
ATOM 2243 O O . LYS B 1 140 ? 14.062 26.844 7.449 1 76.56 140 LYS B O 1
ATOM 2248 N N . PRO B 1 141 ? 13.953 27.734 9.508 1 64.19 141 PRO B N 1
ATOM 2249 C CA . PRO B 1 141 ? 14.07 29.094 8.969 1 64.19 141 PRO B CA 1
ATOM 2250 C C . PRO B 1 141 ? 15.312 29.281 8.102 1 64.19 141 PRO B C 1
ATOM 2252 O O . PRO B 1 141 ? 16.375 28.766 8.422 1 64.19 141 PRO B O 1
ATOM 2255 N N . SER B 1 142 ? 15.188 29.422 6.75 1 48.34 142 SER B N 1
ATOM 2256 C CA . SER B 1 142 ? 16.391 29.859 6.055 1 48.34 142 SER B CA 1
ATOM 2257 C C . SER B 1 142 ? 17 31.094 6.723 1 48.34 142 SER B C 1
ATOM 2259 O O . SER B 1 142 ? 16.266 31.922 7.293 1 48.34 142 SER B O 1
#

Radius of gyration: 26.17 Å; Cα contacts (8 Å, |Δi|>4): 381; chains: 2; bounding box: 37×92×63 Å